Protein AF-A0A7S4QPW2-F1 (afdb_monomer_lite)

pLDDT: mean 80.2, std 18.59, range [30.5, 97.25]

Organism: NCBI:txid49249

Structure (mmCIF, N/CA/C/O backbone):
data_AF-A0A7S4QPW2-F1
#
_entry.id   AF-A0A7S4QPW2-F1
#
loop_
_atom_site.group_PDB
_atom_site.id
_atom_site.type_symbol
_atom_site.label_atom_id
_atom_site.label_alt_id
_atom_site.label_comp_id
_atom_site.label_asym_id
_atom_site.label_entity_id
_atom_site.label_seq_id
_atom_site.pdbx_PDB_ins_code
_atom_site.Cartn_x
_atom_site.Cartn_y
_atom_site.Cartn_z
_atom_site.occupancy
_atom_site.B_iso_or_equiv
_atom_site.auth_seq_id
_atom_site.auth_comp_id
_atom_site.auth_asym_id
_atom_site.auth_atom_id
_atom_site.pdbx_PDB_model_num
ATOM 1 N N . MET A 1 1 ? 21.535 3.073 -2.532 1.00 51.56 1 MET A N 1
ATOM 2 C CA . MET A 1 1 ? 20.779 4.281 -2.134 1.00 51.56 1 MET A CA 1
ATOM 3 C C . MET A 1 1 ? 20.444 4.142 -0.666 1.00 51.56 1 MET A C 1
ATOM 5 O O . MET A 1 1 ? 20.026 3.061 -0.288 1.00 51.56 1 MET A O 1
ATOM 9 N N . ALA A 1 2 ? 20.713 5.148 0.160 1.00 58.81 2 ALA A N 1
ATOM 10 C CA . ALA A 1 2 ? 20.587 4.992 1.604 1.00 58.81 2 ALA A CA 1
ATOM 11 C C . ALA A 1 2 ? 19.131 5.197 2.065 1.00 58.81 2 ALA A C 1
ATOM 13 O O . ALA A 1 2 ? 18.488 6.169 1.664 1.00 58.81 2 ALA A O 1
ATOM 14 N N . ASP A 1 3 ? 18.636 4.300 2.921 1.00 65.25 3 ASP A N 1
ATOM 15 C CA . ASP A 1 3 ? 17.252 4.240 3.432 1.00 65.25 3 ASP A CA 1
ATOM 16 C C . ASP A 1 3 ? 16.745 5.556 4.061 1.00 65.25 3 ASP A C 1
ATOM 18 O O . ASP A 1 3 ? 15.537 5.810 4.135 1.00 65.25 3 ASP A O 1
ATOM 22 N N . TRP A 1 4 ? 17.660 6.445 4.461 1.00 74.19 4 TRP A N 1
ATOM 23 C CA . TRP A 1 4 ? 17.329 7.770 4.986 1.00 74.19 4 TRP A CA 1
ATOM 24 C C . TRP A 1 4 ? 16.643 8.680 3.955 1.00 74.19 4 TRP A C 1
ATOM 26 O O . TRP A 1 4 ? 15.829 9.516 4.347 1.00 74.19 4 TRP A O 1
ATOM 36 N N . VAL A 1 5 ? 16.921 8.517 2.653 1.00 81.88 5 VAL A N 1
ATOM 37 C CA . VAL A 1 5 ? 16.318 9.346 1.591 1.00 81.88 5 VAL A CA 1
ATOM 38 C C . VAL A 1 5 ? 14.812 9.103 1.517 1.00 81.88 5 VAL A C 1
ATOM 40 O O . VAL A 1 5 ? 14.032 10.054 1.528 1.00 81.88 5 VAL A O 1
ATOM 43 N N . PHE A 1 6 ? 14.397 7.833 1.512 1.00 84.81 6 PHE A N 1
ATOM 44 C CA . PHE A 1 6 ? 12.982 7.457 1.484 1.00 84.81 6 PHE A CA 1
ATOM 45 C C . PHE A 1 6 ? 12.289 7.733 2.815 1.00 84.81 6 PHE A C 1
ATOM 47 O O . PHE A 1 6 ? 11.160 8.208 2.825 1.00 84.81 6 PHE A O 1
ATOM 54 N N . THR A 1 7 ? 12.990 7.541 3.936 1.00 85.81 7 THR A N 1
ATOM 55 C CA . THR A 1 7 ? 12.471 7.923 5.258 1.00 85.81 7 THR A CA 1
ATOM 56 C C . THR A 1 7 ? 12.125 9.411 5.310 1.00 85.81 7 THR A C 1
ATOM 58 O O . THR A 1 7 ? 11.053 9.774 5.789 1.00 85.81 7 THR A O 1
ATOM 61 N N . LYS A 1 8 ? 13.015 10.276 4.808 1.00 88.31 8 LYS A N 1
ATOM 62 C CA . LYS A 1 8 ? 12.771 11.719 4.753 1.00 88.31 8 LYS A CA 1
ATOM 63 C C . LYS A 1 8 ? 11.605 12.045 3.822 1.00 88.31 8 LYS A C 1
ATOM 65 O O . LYS A 1 8 ? 10.687 12.732 4.244 1.00 88.31 8 LYS A O 1
ATOM 70 N N . LEU A 1 9 ? 11.608 11.484 2.610 1.00 89.31 9 LEU A N 1
ATOM 71 C CA . LEU A 1 9 ? 10.522 11.660 1.646 1.00 89.31 9 LEU A CA 1
ATOM 72 C C . LEU A 1 9 ? 9.154 11.312 2.250 1.00 89.31 9 LEU A C 1
ATOM 74 O O . LEU A 1 9 ? 8.214 12.082 2.108 1.00 89.31 9 LEU A O 1
ATOM 78 N N . TYR A 1 10 ? 9.042 10.177 2.941 1.00 91.50 10 TYR A N 1
ATOM 79 C CA . TYR A 1 10 ? 7.787 9.748 3.559 1.00 91.50 10 TYR A CA 1
ATOM 80 C C . TYR A 1 10 ? 7.353 10.664 4.694 1.00 91.50 10 TYR A C 1
ATOM 82 O O . TYR A 1 10 ? 6.176 10.988 4.784 1.00 91.50 10 TYR A O 1
ATOM 90 N N . LYS A 1 11 ? 8.286 11.125 5.531 1.00 91.62 11 LYS A N 1
ATOM 91 C CA . LYS A 1 11 ? 7.966 12.104 6.577 1.00 91.62 11 LYS A CA 1
ATOM 92 C C . LYS A 1 11 ? 7.473 13.424 5.995 1.00 91.62 11 LYS A C 1
ATOM 94 O O . LYS A 1 11 ? 6.525 13.973 6.535 1.00 91.62 11 LYS A O 1
ATOM 99 N N . ASP A 1 12 ? 8.077 13.894 4.905 1.00 90.44 12 ASP A N 1
ATOM 100 C CA . ASP A 1 12 ? 7.648 15.120 4.228 1.00 90.44 12 ASP A CA 1
ATOM 101 C C . ASP A 1 12 ? 6.218 14.954 3.670 1.00 90.44 12 ASP A C 1
ATOM 103 O O . ASP A 1 12 ? 5.360 15.792 3.923 1.00 90.44 12 ASP A O 1
ATOM 107 N N . VAL A 1 13 ? 5.931 13.827 3.003 1.00 90.06 13 VAL A N 1
ATOM 108 C CA . VAL A 1 13 ? 4.596 13.512 2.449 1.00 90.06 13 VAL A CA 1
ATOM 109 C C . VAL A 1 13 ? 3.533 13.371 3.546 1.00 90.06 13 VAL A C 1
ATOM 111 O O . VAL A 1 13 ? 2.430 13.894 3.421 1.00 90.06 13 VAL A O 1
ATOM 114 N N . PHE A 1 14 ? 3.838 12.660 4.633 1.00 92.06 14 PHE A N 1
ATOM 115 C CA . PHE A 1 14 ? 2.866 12.408 5.701 1.00 92.06 14 PHE A CA 1
ATOM 116 C C . PHE A 1 14 ? 2.703 13.582 6.670 1.00 92.06 14 PHE A C 1
ATOM 118 O O . PHE A 1 14 ? 1.716 13.617 7.395 1.00 92.06 14 PHE A O 1
ATOM 125 N N . ALA A 1 15 ? 3.625 14.546 6.683 1.00 89.12 15 ALA A N 1
ATOM 126 C CA . ALA A 1 15 ? 3.450 15.786 7.432 1.00 89.12 15 ALA A CA 1
ATOM 127 C C . ALA A 1 15 ? 2.471 16.748 6.746 1.00 89.12 15 ALA A C 1
ATOM 129 O O . ALA A 1 15 ? 1.767 17.478 7.439 1.00 89.12 15 ALA A O 1
ATOM 130 N N . ASP A 1 16 ? 2.433 16.747 5.411 1.00 85.62 16 ASP A N 1
ATOM 131 C CA . ASP A 1 16 ? 1.527 17.594 4.632 1.00 85.62 16 ASP A CA 1
ATOM 132 C C . ASP A 1 16 ? 0.078 17.080 4.702 1.00 85.62 16 ASP A C 1
ATOM 134 O O . ASP A 1 16 ? -0.865 17.854 4.856 1.00 85.62 16 ASP A O 1
ATOM 138 N N . LEU A 1 17 ? -0.111 15.751 4.653 1.00 81.00 17 LEU A N 1
ATOM 139 C CA . LEU A 1 17 ? -1.416 15.056 4.635 1.00 81.00 17 LEU A CA 1
ATOM 140 C C . LEU A 1 17 ? -2.336 15.433 3.463 1.00 81.00 17 LEU A C 1
ATOM 142 O O . LEU A 1 17 ? -3.372 14.794 3.256 1.00 81.00 17 LEU A O 1
ATOM 146 N N . THR A 1 18 ? -1.955 16.416 2.658 1.00 79.25 18 THR A N 1
ATOM 147 C CA . THR A 1 18 ? -2.527 16.660 1.348 1.00 79.25 18 THR A CA 1
ATOM 148 C C . THR A 1 18 ? -1.685 15.891 0.333 1.00 79.25 18 THR A C 1
ATOM 150 O O . THR A 1 18 ? -0.463 15.948 0.350 1.00 79.25 18 THR A O 1
ATOM 153 N N . VAL A 1 19 ? -2.332 15.005 -0.430 1.00 81.94 19 VAL A N 1
ATOM 154 C CA . VAL A 1 19 ? -1.712 14.379 -1.602 1.00 81.94 19 VAL A CA 1
ATOM 155 C C . VAL A 1 19 ? -2.676 14.545 -2.755 1.00 81.94 19 VAL A C 1
ATOM 157 O O . VAL A 1 19 ? -3.634 13.778 -2.906 1.00 81.94 19 VAL A O 1
ATOM 160 N N . ASP A 1 20 ? -2.450 15.590 -3.537 1.00 84.88 20 ASP A N 1
ATOM 161 C CA . ASP A 1 20 ? -3.204 15.858 -4.751 1.00 84.88 20 ASP A CA 1
ATOM 162 C C . ASP A 1 20 ? -2.607 15.136 -5.980 1.00 84.88 20 ASP A C 1
ATOM 164 O O . ASP A 1 20 ? -1.654 14.354 -5.902 1.00 84.88 20 ASP A O 1
ATOM 168 N N . ALA A 1 21 ? -3.202 15.353 -7.157 1.00 81.62 21 ALA A N 1
ATOM 169 C CA . ALA A 1 21 ? -2.728 14.731 -8.394 1.00 81.62 21 ALA A CA 1
ATOM 170 C C . ALA A 1 21 ? -1.329 15.220 -8.825 1.00 81.62 21 ALA A C 1
ATOM 172 O O . ALA A 1 21 ? -0.602 14.483 -9.499 1.00 81.62 21 ALA A O 1
ATOM 173 N N . THR A 1 22 ? -0.960 16.448 -8.459 1.00 86.12 22 THR A N 1
ATOM 174 C CA . THR A 1 22 ? 0.353 17.040 -8.730 1.00 86.12 22 THR A CA 1
ATOM 175 C C . THR A 1 22 ? 1.402 16.369 -7.855 1.00 86.12 22 THR A C 1
ATOM 177 O O . THR A 1 22 ? 2.385 15.846 -8.375 1.00 86.12 22 THR A O 1
ATOM 180 N N . GLU A 1 23 ? 1.150 16.272 -6.554 1.00 85.50 23 GLU A N 1
ATOM 181 C CA . GLU A 1 23 ? 2.054 15.642 -5.590 1.00 85.50 23 GLU A CA 1
ATOM 182 C C . GLU A 1 23 ? 2.211 14.146 -5.849 1.00 85.50 23 GLU A C 1
ATOM 184 O O . GLU A 1 23 ? 3.319 13.614 -5.791 1.00 85.50 23 GLU A O 1
ATOM 189 N N . ALA A 1 24 ? 1.131 13.459 -6.233 1.00 86.25 24 ALA A N 1
ATOM 190 C CA . ALA A 1 24 ? 1.201 12.060 -6.647 1.00 86.25 24 ALA A CA 1
ATOM 191 C C . ALA A 1 24 ? 2.118 11.866 -7.869 1.00 86.25 24 ALA A C 1
ATOM 193 O O . ALA A 1 24 ? 2.850 10.873 -7.958 1.00 86.25 24 ALA A O 1
ATOM 194 N N . LYS A 1 25 ? 2.109 12.818 -8.812 1.00 87.88 25 LYS A N 1
ATOM 195 C CA . LYS A 1 25 ? 3.021 12.806 -9.959 1.00 87.88 25 LYS A CA 1
ATOM 196 C C . LYS A 1 25 ? 4.459 13.084 -9.525 1.00 87.88 25 LYS A C 1
ATOM 198 O O . LYS A 1 25 ? 5.348 12.334 -9.913 1.00 87.88 25 LYS A O 1
ATOM 203 N N . GLU A 1 26 ? 4.686 14.098 -8.696 1.00 89.19 26 GLU A N 1
ATOM 204 C CA . GLU A 1 26 ? 6.021 14.413 -8.177 1.00 89.19 26 GLU A CA 1
ATOM 205 C C . GLU A 1 26 ? 6.623 13.249 -7.386 1.00 89.19 26 GLU A C 1
ATOM 207 O O . GLU A 1 26 ? 7.813 12.958 -7.501 1.00 89.19 26 GLU A O 1
ATOM 212 N N . LEU A 1 27 ? 5.804 12.548 -6.604 1.00 89.81 27 LEU A N 1
ATOM 213 C CA . LEU A 1 27 ? 6.208 11.362 -5.864 1.00 89.81 27 LEU A CA 1
ATOM 214 C C . LEU A 1 27 ? 6.664 10.244 -6.806 1.00 89.81 27 LEU A C 1
ATOM 216 O O . LEU A 1 27 ? 7.719 9.646 -6.593 1.00 89.81 27 LEU A O 1
ATOM 220 N N . HIS A 1 28 ? 5.909 9.996 -7.877 1.00 89.56 28 HIS A N 1
ATOM 221 C CA . HIS A 1 28 ? 6.307 9.050 -8.916 1.00 89.56 28 HIS A CA 1
ATOM 222 C C . HIS A 1 28 ? 7.611 9.464 -9.608 1.00 89.56 28 HIS A C 1
ATOM 224 O O . HIS A 1 28 ? 8.497 8.625 -9.767 1.00 89.56 28 HIS A O 1
ATOM 230 N N . ASP A 1 29 ? 7.768 10.744 -9.952 1.00 89.94 29 ASP A N 1
ATOM 231 C CA . ASP A 1 29 ? 8.984 11.268 -10.581 1.00 89.94 29 ASP A CA 1
ATOM 232 C C . ASP A 1 29 ? 10.202 11.116 -9.647 1.00 89.94 29 ASP A C 1
ATOM 234 O O . ASP A 1 29 ? 11.280 10.708 -10.088 1.00 89.94 29 ASP A O 1
ATOM 238 N N . LYS A 1 30 ? 10.027 11.345 -8.336 1.00 90.81 30 LYS A N 1
ATOM 239 C CA . LYS A 1 30 ? 11.058 11.100 -7.313 1.00 90.81 30 LYS A CA 1
ATOM 240 C C . LYS A 1 30 ? 11.456 9.626 -7.247 1.00 90.81 30 LYS A C 1
ATOM 242 O O . LYS A 1 30 ? 12.648 9.333 -7.180 1.00 90.81 30 LYS A O 1
ATOM 247 N N . PHE A 1 31 ? 10.502 8.695 -7.300 1.00 89.88 31 PHE A N 1
ATOM 248 C CA . PHE A 1 31 ? 10.808 7.261 -7.338 1.00 89.88 31 PHE A CA 1
ATOM 249 C C . PHE A 1 31 ? 11.481 6.832 -8.646 1.00 89.88 31 PHE A C 1
ATOM 251 O O . PHE A 1 31 ? 12.445 6.070 -8.613 1.00 89.88 31 PHE A O 1
ATOM 258 N N . GLU A 1 32 ? 11.040 7.340 -9.795 1.00 88.38 32 GLU A N 1
ATOM 259 C CA . GLU A 1 32 ? 11.678 7.080 -11.093 1.00 88.38 32 GLU A CA 1
ATOM 260 C C . GLU A 1 32 ? 13.122 7.593 -11.152 1.00 88.38 32 GLU A C 1
ATOM 262 O O . GLU A 1 32 ? 14.000 6.915 -11.702 1.00 88.38 32 GLU A O 1
ATOM 267 N N . ALA A 1 33 ? 13.376 8.769 -10.570 1.00 86.75 33 ALA A N 1
ATOM 268 C CA . ALA A 1 33 ? 14.711 9.344 -10.434 1.00 86.75 33 ALA A CA 1
ATOM 269 C C . ALA A 1 33 ? 15.572 8.548 -9.445 1.00 86.75 33 ALA A C 1
ATOM 271 O O . ALA A 1 33 ? 16.750 8.303 -9.704 1.00 86.75 33 ALA A O 1
ATOM 272 N N . ALA A 1 34 ? 14.975 8.103 -8.337 1.00 85.00 34 ALA A N 1
ATOM 273 C CA . ALA A 1 34 ? 15.642 7.257 -7.362 1.00 85.00 34 ALA A CA 1
ATOM 274 C C . ALA A 1 34 ? 15.990 5.866 -7.927 1.00 85.00 34 ALA A C 1
ATOM 276 O O . ALA A 1 34 ? 16.944 5.237 -7.477 1.00 85.00 34 ALA A O 1
ATOM 277 N N . ASN A 1 35 ? 15.242 5.395 -8.930 1.00 83.56 35 ASN A N 1
ATOM 278 C CA . ASN A 1 35 ? 15.451 4.110 -9.592 1.00 83.56 35 ASN A CA 1
ATOM 279 C C . ASN A 1 35 ? 15.643 2.948 -8.589 1.00 83.56 35 ASN A C 1
ATOM 281 O O . ASN A 1 35 ? 16.653 2.242 -8.675 1.00 83.56 35 ASN A O 1
ATOM 285 N N . PRO A 1 36 ? 14.742 2.763 -7.598 1.00 83.12 36 PRO A N 1
ATOM 286 C CA . PRO A 1 36 ? 14.901 1.695 -6.626 1.00 83.12 36 PRO A CA 1
ATOM 287 C C . PRO A 1 36 ? 14.796 0.334 -7.330 1.00 83.12 36 PRO A C 1
ATOM 289 O O . PRO A 1 36 ? 13.939 0.150 -8.205 1.00 83.12 36 PRO A O 1
ATOM 292 N N . PRO A 1 37 ? 15.654 -0.632 -6.972 1.00 81.12 37 PRO A N 1
ATOM 293 C CA . PRO A 1 37 ? 15.583 -1.953 -7.564 1.00 81.12 37 PRO A CA 1
ATOM 294 C C . PRO A 1 37 ? 14.313 -2.680 -7.070 1.00 81.12 37 PRO A C 1
ATOM 296 O O . PRO A 1 37 ? 13.858 -2.435 -5.947 1.00 81.12 37 PRO A O 1
ATOM 299 N N . PRO A 1 38 ? 13.687 -3.547 -7.890 1.00 78.62 38 PRO A N 1
ATOM 300 C CA . PRO A 1 38 ? 12.397 -4.147 -7.544 1.00 78.62 38 PRO A CA 1
ATOM 301 C C . PRO A 1 38 ? 12.391 -5.010 -6.274 1.00 78.62 38 PRO A C 1
ATOM 303 O O . PRO A 1 38 ? 11.360 -5.136 -5.624 1.00 78.62 38 PRO A O 1
ATOM 306 N N . ASP A 1 39 ? 13.525 -5.589 -5.887 1.00 77.44 39 ASP A N 1
ATOM 307 C CA . ASP A 1 39 ? 13.686 -6.352 -4.642 1.00 77.44 39 ASP A CA 1
ATOM 308 C C . ASP A 1 39 ? 13.503 -5.485 -3.382 1.00 77.44 39 AS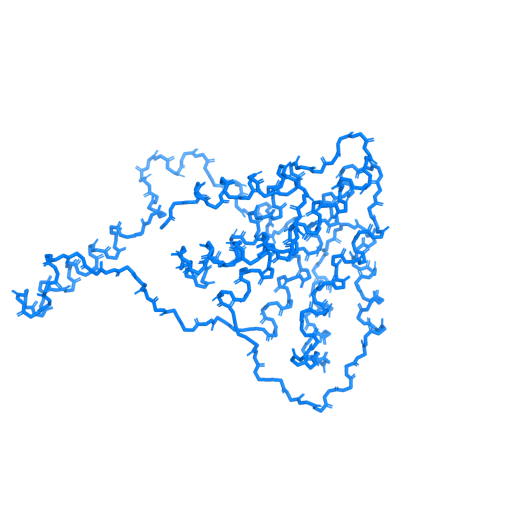P A C 1
ATOM 310 O O . ASP A 1 39 ? 13.100 -5.989 -2.334 1.00 77.44 39 ASP A O 1
ATOM 314 N N . LYS A 1 40 ? 13.711 -4.166 -3.483 1.00 79.75 40 LYS A N 1
ATOM 315 C CA . LYS A 1 40 ? 13.490 -3.213 -2.384 1.00 79.75 40 LYS A CA 1
ATOM 316 C C . LYS A 1 40 ? 12.034 -2.782 -2.225 1.00 79.75 40 LYS A C 1
ATOM 318 O O . LYS A 1 40 ? 11.710 -2.130 -1.231 1.00 79.75 40 LYS A O 1
ATOM 323 N N . LEU A 1 41 ? 11.138 -3.153 -3.139 1.00 82.94 41 LEU A N 1
ATOM 324 C CA . LEU A 1 41 ? 9.738 -2.720 -3.106 1.00 82.94 41 LEU A CA 1
ATOM 325 C C . LEU A 1 41 ? 9.029 -3.060 -1.803 1.00 82.94 41 LEU A C 1
ATOM 327 O O . LEU A 1 41 ? 8.413 -2.188 -1.196 1.00 82.94 41 LEU A O 1
ATOM 331 N N . VAL A 1 42 ? 9.151 -4.312 -1.358 1.00 83.56 42 VAL A N 1
ATOM 332 C CA . VAL A 1 42 ? 8.493 -4.783 -0.134 1.00 83.56 42 VAL A CA 1
ATOM 333 C C . VAL A 1 42 ? 8.973 -3.972 1.067 1.00 83.56 42 VAL A C 1
ATOM 335 O O . VAL A 1 42 ? 8.154 -3.504 1.852 1.00 83.56 42 VAL A O 1
ATOM 338 N N . SER A 1 43 ? 10.284 -3.726 1.172 1.00 85.19 43 SER A N 1
ATOM 339 C CA . SER A 1 43 ? 10.843 -2.901 2.249 1.00 85.19 43 SER A CA 1
ATOM 340 C C . SER A 1 43 ? 10.413 -1.435 2.166 1.00 85.19 43 SER A C 1
ATOM 342 O O . SER A 1 43 ? 10.075 -0.845 3.189 1.00 85.19 43 SER A O 1
ATOM 344 N N . LEU A 1 44 ? 10.374 -0.846 0.967 1.00 88.56 44 LEU A N 1
ATOM 345 C CA . LEU A 1 44 ? 9.981 0.552 0.770 1.00 88.56 44 LEU A CA 1
ATOM 346 C C . LEU A 1 44 ? 8.497 0.770 1.061 1.00 88.56 44 LEU A C 1
ATOM 348 O O . LEU A 1 44 ? 8.147 1.781 1.671 1.00 88.56 44 LEU A O 1
ATOM 352 N N . ARG A 1 45 ? 7.641 -0.185 0.681 1.00 91.44 45 ARG A N 1
ATOM 353 C CA . ARG A 1 45 ? 6.222 -0.183 1.037 1.00 91.44 45 ARG A CA 1
ATOM 354 C C . ARG A 1 45 ? 6.039 -0.356 2.540 1.00 91.44 45 ARG A C 1
ATOM 356 O O . ARG A 1 45 ? 5.364 0.461 3.155 1.00 91.44 45 ARG A O 1
ATOM 363 N N . ALA A 1 46 ? 6.646 -1.378 3.143 1.00 88.19 46 ALA A N 1
ATOM 364 C CA . ALA A 1 46 ? 6.531 -1.619 4.581 1.00 88.19 46 ALA A CA 1
ATOM 365 C C . ALA A 1 46 ? 6.993 -0.396 5.393 1.00 88.19 46 ALA A C 1
ATOM 367 O O . ALA A 1 46 ? 6.358 -0.021 6.376 1.00 88.19 46 ALA A O 1
ATOM 368 N N . MET A 1 47 ? 8.048 0.285 4.935 1.00 90.31 47 MET A N 1
ATOM 369 C CA . MET A 1 47 ? 8.507 1.545 5.515 1.00 90.31 47 MET A CA 1
ATOM 370 C C . MET A 1 47 ? 7.460 2.661 5.399 1.00 90.31 47 MET A C 1
ATOM 372 O O . MET A 1 47 ? 7.281 3.396 6.366 1.00 90.31 47 MET A O 1
ATOM 376 N N . ALA A 1 48 ? 6.751 2.779 4.272 1.00 92.69 48 ALA A N 1
ATOM 377 C CA . ALA A 1 48 ? 5.677 3.759 4.110 1.00 92.69 48 ALA A CA 1
ATOM 378 C C . ALA A 1 48 ? 4.537 3.528 5.117 1.00 92.69 48 ALA A C 1
ATOM 380 O O . ALA A 1 48 ? 4.125 4.471 5.785 1.00 92.69 48 ALA A O 1
ATOM 381 N N . PHE A 1 49 ? 4.090 2.280 5.307 1.00 93.25 49 PHE A N 1
ATOM 382 C CA . PHE A 1 49 ? 3.084 1.944 6.328 1.00 93.25 49 PHE A CA 1
ATOM 383 C C . PHE A 1 49 ? 3.587 2.203 7.749 1.00 93.25 49 PHE A C 1
ATOM 385 O O . PHE A 1 49 ? 2.874 2.786 8.565 1.00 93.25 49 PHE A O 1
ATOM 392 N N . ARG A 1 50 ? 4.834 1.814 8.044 1.00 93.75 50 ARG A N 1
ATOM 393 C CA . ARG A 1 50 ? 5.456 2.041 9.351 1.00 93.75 50 ARG A CA 1
ATOM 394 C C . ARG A 1 50 ? 5.517 3.529 9.684 1.00 93.75 50 ARG A C 1
ATOM 396 O O . ARG A 1 50 ? 5.061 3.919 10.751 1.00 93.75 50 ARG A O 1
ATOM 403 N N . ILE A 1 51 ? 6.061 4.353 8.788 1.00 93.19 51 ILE A N 1
ATOM 404 C CA . ILE A 1 51 ? 6.158 5.798 9.023 1.00 93.19 51 ILE A CA 1
ATOM 405 C C . ILE A 1 51 ? 4.765 6.415 9.055 1.00 93.19 51 ILE A C 1
ATOM 407 O O . ILE A 1 51 ? 4.487 7.176 9.968 1.00 93.19 51 ILE A O 1
ATOM 411 N N . GLY A 1 52 ? 3.866 6.050 8.138 1.00 93.50 52 GLY A N 1
ATOM 412 C CA . GLY A 1 52 ? 2.493 6.553 8.143 1.00 93.50 52 GLY A CA 1
ATOM 413 C C . GLY A 1 52 ? 1.771 6.292 9.468 1.00 93.50 52 GLY A C 1
ATOM 414 O O . GLY A 1 52 ? 1.080 7.171 9.969 1.00 93.50 52 GLY A O 1
ATOM 415 N N . SER A 1 53 ? 2.019 5.146 10.114 1.00 94.31 53 SER A N 1
ATOM 416 C CA . SER A 1 53 ? 1.452 4.845 11.437 1.00 94.31 53 SER A CA 1
ATOM 417 C C . SER A 1 53 ? 1.884 5.819 12.549 1.00 94.31 53 SER A C 1
ATOM 419 O O . SER A 1 53 ? 1.153 6.012 13.523 1.00 94.31 53 SER A O 1
ATOM 421 N N . GLU A 1 54 ? 3.041 6.477 12.404 1.00 94.56 54 GLU A N 1
ATOM 422 C CA . GLU A 1 54 ? 3.506 7.517 13.332 1.00 94.56 54 GLU A CA 1
ATOM 423 C C . GLU A 1 54 ? 2.604 8.763 13.266 1.00 94.56 54 GLU A C 1
ATOM 425 O O . GLU A 1 54 ? 2.365 9.387 14.300 1.00 94.56 54 GLU A O 1
ATOM 430 N N . PHE A 1 55 ? 2.057 9.064 12.081 1.00 94.94 55 PHE A N 1
ATOM 431 C CA . PHE A 1 55 ? 1.213 10.230 11.785 1.00 94.94 55 PHE A CA 1
ATOM 432 C C . PHE A 1 55 ? -0.279 10.003 12.048 1.00 94.94 55 PHE A C 1
ATOM 434 O O . PHE A 1 55 ? -1.058 10.945 11.921 1.00 94.94 55 PHE A O 1
ATOM 441 N N . LEU A 1 56 ? -0.681 8.792 12.448 1.00 93.69 56 LEU A N 1
ATOM 442 C CA . LEU A 1 56 ? -2.035 8.570 12.949 1.00 93.69 56 LEU A CA 1
ATOM 443 C C . LEU A 1 56 ? -2.290 9.448 14.179 1.00 93.69 56 LEU A C 1
ATOM 445 O O . LEU A 1 56 ? -1.445 9.537 15.086 1.00 93.69 56 LEU A O 1
ATOM 449 N N . SER A 1 57 ? -3.468 10.056 14.201 1.00 93.00 57 SER A N 1
ATOM 450 C CA . SER A 1 57 ? -3.969 10.922 15.253 1.00 93.00 57 SER A CA 1
ATOM 451 C C . SER A 1 57 ? -3.878 10.245 16.622 1.00 93.00 57 SER A C 1
ATOM 453 O O . SER A 1 57 ? -4.136 9.055 16.797 1.00 93.00 57 SER A O 1
ATOM 455 N N . THR A 1 58 ? -3.477 11.026 17.623 1.00 89.19 58 THR A N 1
ATOM 456 C CA . THR A 1 58 ? -3.500 10.615 19.034 1.00 89.19 58 THR A CA 1
ATOM 457 C C . THR A 1 58 ? -4.766 11.073 19.756 1.00 89.19 58 THR A C 1
ATOM 459 O O . THR A 1 58 ? -5.013 10.642 20.875 1.00 89.19 58 THR A O 1
ATOM 462 N N . ASP A 1 59 ? -5.529 11.976 19.140 1.00 87.75 59 ASP A N 1
ATOM 463 C CA . ASP A 1 59 ? -6.761 12.583 19.646 1.00 87.75 59 ASP A CA 1
ATOM 464 C C . ASP A 1 59 ? -8.036 11.990 19.016 1.00 87.75 59 ASP A C 1
ATOM 466 O O . ASP A 1 59 ? -9.127 12.491 19.266 1.00 87.75 59 ASP A O 1
ATOM 470 N N . GLY A 1 60 ? -7.908 10.924 18.217 1.00 85.06 60 GLY A N 1
ATOM 471 C CA . GLY A 1 60 ? -9.031 10.238 17.571 1.00 85.06 60 GLY A CA 1
ATOM 472 C C . GLY A 1 60 ? -9.601 10.964 16.346 1.00 85.06 60 GLY A C 1
ATOM 473 O O . GLY A 1 60 ? -10.717 10.682 15.915 1.00 85.06 60 GLY A O 1
ATOM 474 N N . ASN A 1 61 ? -8.859 11.907 15.763 1.00 91.81 61 ASN A N 1
ATOM 475 C CA . ASN A 1 61 ? -9.265 12.632 14.567 1.00 91.81 61 ASN A CA 1
ATOM 476 C C . ASN A 1 61 ? -9.248 11.719 13.329 1.00 91.81 61 ASN A C 1
ATOM 478 O O . ASN A 1 61 ? -8.226 11.543 12.660 1.00 91.81 61 ASN A O 1
ATOM 482 N N . LYS A 1 62 ? -10.427 11.189 12.996 1.00 91.19 62 LYS A N 1
ATOM 483 C CA . LYS A 1 62 ? -10.631 10.304 11.845 1.00 91.19 62 LYS A CA 1
ATOM 484 C C . LYS A 1 62 ? -10.241 10.944 10.510 1.00 91.19 62 LYS A C 1
ATOM 486 O O . LYS A 1 62 ? -9.731 10.236 9.648 1.00 91.19 62 LYS A O 1
ATOM 491 N N . ASP A 1 63 ? -10.436 12.248 10.318 1.00 92.75 63 ASP A N 1
ATOM 492 C CA . ASP A 1 63 ? -10.098 12.906 9.047 1.00 92.75 63 ASP A CA 1
ATOM 493 C C . ASP A 1 63 ? -8.585 12.905 8.796 1.00 92.75 63 ASP A C 1
ATOM 495 O O . ASP A 1 63 ? -8.143 12.658 7.670 1.00 92.75 63 ASP A O 1
ATOM 499 N N . THR A 1 64 ? -7.793 13.097 9.855 1.00 93.38 64 THR A N 1
ATOM 500 C CA . THR A 1 64 ? -6.331 12.958 9.817 1.00 93.38 64 THR A CA 1
ATOM 501 C C . THR A 1 64 ? -5.932 11.540 9.413 1.00 93.38 64 THR A C 1
ATOM 503 O O . THR A 1 64 ? -5.132 11.359 8.497 1.00 93.38 64 THR A O 1
ATOM 506 N N . ASP A 1 65 ? -6.532 10.521 10.024 1.00 94.62 65 ASP A N 1
ATOM 507 C CA . ASP A 1 65 ? -6.189 9.119 9.753 1.00 94.62 65 ASP A CA 1
ATOM 508 C C . ASP A 1 65 ? -6.594 8.680 8.338 1.00 94.62 65 ASP A C 1
ATOM 510 O O . ASP A 1 65 ? -5.863 7.955 7.655 1.00 94.62 65 ASP A O 1
ATOM 514 N N . VAL A 1 66 ? -7.727 9.186 7.844 1.00 94.75 66 VAL A N 1
ATOM 515 C CA . VAL A 1 66 ? -8.143 9.023 6.446 1.00 94.75 66 VAL A CA 1
ATOM 516 C C . VAL A 1 66 ? -7.136 9.692 5.504 1.00 94.75 66 VAL A C 1
ATOM 518 O O . VAL A 1 66 ? -6.801 9.121 4.462 1.00 94.75 66 VAL A O 1
ATOM 521 N N . ALA A 1 67 ? -6.633 10.881 5.843 1.00 94.12 67 ALA A N 1
ATOM 522 C CA . ALA A 1 67 ? -5.623 11.574 5.048 1.00 94.12 67 ALA A CA 1
ATOM 523 C C . ALA A 1 67 ? -4.293 10.799 5.007 1.00 94.12 67 ALA A C 1
ATOM 525 O O . ALA A 1 67 ? -3.722 10.622 3.927 1.00 94.12 67 ALA A O 1
ATOM 526 N N . VAL A 1 68 ? -3.865 10.220 6.135 1.00 95.06 68 VAL A N 1
ATOM 527 C CA . VAL A 1 68 ? -2.704 9.314 6.203 1.00 95.06 68 VAL A CA 1
ATOM 528 C C . VAL A 1 68 ? -2.892 8.112 5.272 1.00 95.06 68 VAL A C 1
ATOM 530 O O . VAL A 1 68 ? -2.011 7.818 4.462 1.00 95.06 68 VAL A O 1
ATOM 533 N N . LEU A 1 69 ? -4.049 7.437 5.314 1.00 94.88 69 LEU A N 1
ATOM 534 C CA . LEU A 1 69 ? -4.346 6.310 4.418 1.00 94.88 69 LEU A CA 1
ATOM 535 C C . LEU A 1 69 ? -4.274 6.702 2.937 1.00 94.88 69 LEU A C 1
ATOM 537 O O . LEU A 1 69 ? -3.725 5.953 2.123 1.00 94.88 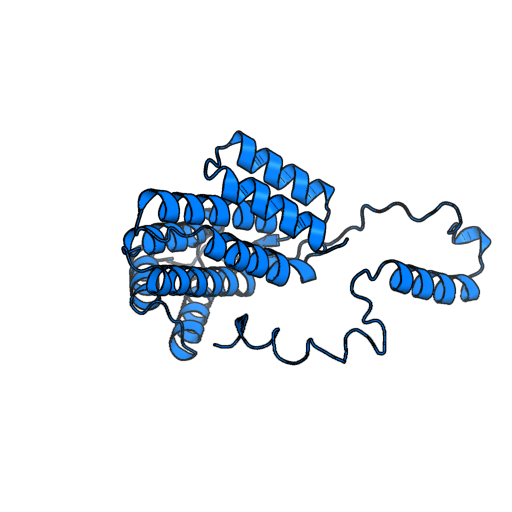69 LEU A O 1
ATOM 541 N N . ARG A 1 70 ? -4.808 7.875 2.575 1.00 93.56 70 ARG A N 1
ATOM 542 C CA . ARG A 1 70 ? -4.740 8.399 1.201 1.00 93.56 70 ARG A CA 1
ATOM 543 C C . ARG A 1 70 ? -3.296 8.636 0.769 1.00 93.56 70 ARG A C 1
ATOM 545 O O . ARG A 1 70 ? -2.920 8.212 -0.325 1.00 93.56 70 ARG A O 1
ATOM 552 N N . ALA A 1 71 ? -2.488 9.243 1.634 1.00 94.44 71 ALA A N 1
ATOM 553 C CA . ALA A 1 71 ? -1.080 9.491 1.362 1.00 94.44 71 ALA A CA 1
ATOM 554 C C . ALA A 1 71 ? -0.292 8.181 1.189 1.00 94.44 71 ALA A C 1
ATOM 556 O O . ALA A 1 71 ? 0.477 8.041 0.236 1.00 94.44 71 ALA A O 1
ATOM 557 N N . ILE A 1 72 ? -0.533 7.175 2.041 1.00 95.50 72 ILE A N 1
ATOM 558 C CA . ILE A 1 72 ? 0.083 5.847 1.895 1.00 95.50 72 ILE A CA 1
ATOM 559 C C . ILE A 1 72 ? -0.328 5.212 0.563 1.00 95.50 72 ILE A C 1
ATOM 561 O O . ILE A 1 72 ? 0.536 4.724 -0.163 1.00 95.50 72 ILE A O 1
ATOM 565 N N . ASN A 1 73 ? -1.611 5.249 0.191 1.00 95.06 73 ASN A N 1
ATOM 566 C CA . ASN A 1 73 ? -2.065 4.698 -1.089 1.00 95.06 73 ASN A CA 1
ATOM 567 C C . ASN A 1 73 ? -1.367 5.368 -2.287 1.00 95.06 73 ASN A C 1
ATOM 569 O O . ASN A 1 73 ? -0.997 4.683 -3.241 1.00 95.06 73 ASN A O 1
ATOM 573 N N . ALA A 1 74 ? -1.134 6.683 -2.233 1.00 93.50 74 ALA A N 1
ATOM 574 C CA . ALA A 1 74 ? -0.385 7.395 -3.266 1.00 93.50 74 ALA A CA 1
ATOM 575 C C . ALA A 1 74 ? 1.082 6.934 -3.347 1.00 93.50 74 ALA A C 1
ATOM 577 O O . ALA A 1 74 ? 1.582 6.681 -4.446 1.00 93.50 74 ALA A O 1
ATOM 578 N N . VAL A 1 75 ? 1.750 6.737 -2.202 1.00 93.75 75 VAL A N 1
ATOM 579 C CA . VAL A 1 75 ? 3.109 6.166 -2.135 1.00 93.75 75 VAL A CA 1
ATOM 580 C C . VAL A 1 75 ? 3.153 4.763 -2.732 1.00 93.75 75 VAL A C 1
ATOM 582 O O . VAL A 1 75 ? 4.002 4.484 -3.580 1.00 93.75 75 VAL A O 1
ATOM 585 N N . VAL A 1 76 ? 2.223 3.889 -2.340 1.00 93.81 76 VAL A N 1
ATOM 586 C CA . VAL A 1 76 ? 2.132 2.522 -2.873 1.00 93.81 76 VAL A CA 1
ATOM 587 C C . VAL A 1 76 ? 1.907 2.545 -4.379 1.00 93.81 76 VAL A C 1
ATOM 589 O O . VAL A 1 76 ? 2.592 1.841 -5.117 1.00 93.81 76 VAL A O 1
ATOM 592 N N . HIS A 1 77 ? 0.995 3.393 -4.854 1.00 92.56 77 HIS A N 1
ATOM 593 C CA . HIS A 1 77 ? 0.730 3.521 -6.278 1.00 92.56 77 HIS A CA 1
ATOM 594 C C . HIS A 1 77 ? 1.970 3.977 -7.060 1.00 92.56 77 HIS A C 1
ATOM 596 O O . HIS A 1 77 ? 2.260 3.430 -8.125 1.00 92.56 77 HIS A O 1
ATOM 602 N N . ALA A 1 78 ? 2.719 4.947 -6.531 1.00 92.44 78 ALA A N 1
ATOM 603 C CA . ALA A 1 78 ? 3.947 5.425 -7.150 1.00 92.44 78 ALA A CA 1
ATOM 604 C C . ALA A 1 78 ? 5.022 4.324 -7.212 1.00 92.44 78 ALA A C 1
ATOM 606 O O . ALA A 1 78 ? 5.598 4.106 -8.278 1.00 92.44 78 ALA A O 1
ATOM 607 N N . LEU A 1 79 ? 5.228 3.583 -6.115 1.00 91.31 79 LEU A N 1
ATOM 608 C CA . LEU A 1 79 ? 6.154 2.445 -6.040 1.00 91.31 79 LEU A CA 1
ATOM 609 C C . LEU A 1 79 ? 5.813 1.348 -7.053 1.00 91.31 79 LEU A C 1
ATOM 611 O O . LEU A 1 79 ? 6.672 0.916 -7.823 1.00 91.31 79 LEU A O 1
ATOM 615 N N . GLU A 1 80 ? 4.555 0.912 -7.084 1.00 90.25 80 GLU A N 1
ATOM 616 C CA . GLU A 1 80 ? 4.095 -0.088 -8.045 1.00 90.25 80 GLU A CA 1
ATOM 617 C C . GLU A 1 80 ? 4.303 0.383 -9.482 1.00 90.25 80 GLU A C 1
ATOM 619 O O . GLU A 1 80 ? 4.841 -0.354 -10.310 1.00 90.25 80 GLU A O 1
ATOM 624 N N . LYS A 1 81 ? 3.905 1.625 -9.788 1.00 89.88 81 LYS A N 1
ATOM 625 C CA . LYS A 1 81 ? 4.036 2.182 -11.132 1.00 89.88 81 LYS A CA 1
ATOM 626 C C . LYS A 1 81 ? 5.494 2.267 -11.556 1.00 89.88 81 LYS A C 1
ATOM 628 O O . LYS A 1 81 ? 5.766 2.075 -12.738 1.00 89.88 81 LYS A O 1
ATOM 633 N N . THR A 1 82 ? 6.421 2.526 -10.639 1.00 88.69 82 THR A N 1
ATOM 634 C CA . THR A 1 82 ? 7.857 2.584 -10.933 1.00 88.69 82 THR A CA 1
ATOM 635 C C . THR A 1 82 ? 8.449 1.189 -11.112 1.00 88.69 82 THR A C 1
ATOM 637 O O . THR A 1 82 ? 9.143 0.962 -12.100 1.00 88.69 82 THR A O 1
ATOM 640 N N . CYS A 1 83 ? 8.124 0.219 -10.254 1.00 86.69 83 CYS A N 1
ATOM 641 C CA . CYS A 1 83 ? 8.908 -1.017 -10.152 1.00 86.69 83 CYS A CA 1
ATOM 642 C C . CYS A 1 83 ? 8.180 -2.310 -10.561 1.00 86.69 83 CYS A C 1
ATOM 644 O O . CYS A 1 83 ? 8.838 -3.345 -10.685 1.00 86.69 83 CYS A O 1
ATOM 646 N N . MET A 1 84 ? 6.865 -2.287 -10.795 1.00 89.75 84 MET A N 1
ATOM 647 C CA . MET A 1 84 ? 6.056 -3.484 -11.067 1.00 89.75 84 MET A CA 1
ATOM 648 C C . MET A 1 84 ? 5.351 -3.425 -12.426 1.00 89.75 84 MET A C 1
ATOM 650 O O . MET A 1 84 ? 5.129 -2.364 -13.011 1.00 89.75 84 MET A O 1
ATOM 654 N N . LEU A 1 85 ? 4.994 -4.601 -12.940 1.00 91.25 85 LEU A N 1
ATOM 655 C CA . LEU A 1 85 ? 4.116 -4.796 -14.092 1.00 91.25 85 LEU A CA 1
ATOM 656 C C . LEU A 1 85 ? 3.033 -5.814 -13.744 1.00 91.25 85 LEU A C 1
ATOM 658 O O . LEU A 1 85 ? 3.331 -6.796 -13.061 1.00 91.25 85 LEU A O 1
ATOM 662 N N . PRO A 1 86 ? 1.810 -5.652 -14.266 1.00 92.00 86 PRO A N 1
ATOM 663 C CA . PRO A 1 86 ? 0.808 -6.704 -14.213 1.00 92.00 86 PRO A CA 1
ATOM 664 C C . PRO A 1 86 ? 1.340 -8.006 -14.824 1.00 92.00 86 PRO A C 1
ATOM 666 O O . PRO A 1 86 ? 2.018 -8.009 -15.861 1.00 92.00 86 PRO A O 1
ATOM 669 N N . LYS A 1 87 ? 1.027 -9.135 -14.190 1.00 90.56 87 LYS A N 1
ATOM 670 C CA . LYS A 1 87 ? 1.153 -10.443 -14.831 1.00 90.56 87 LYS A CA 1
ATOM 671 C C . LYS A 1 87 ? 0.111 -10.555 -15.951 1.00 90.56 87 LYS A C 1
ATOM 673 O O . LYS A 1 87 ? -0.928 -9.902 -15.890 1.00 90.56 87 LYS A O 1
ATOM 678 N N . PRO A 1 88 ? 0.371 -11.364 -16.987 1.00 84.62 88 PRO A N 1
ATOM 679 C CA . PRO A 1 88 ? -0.655 -11.686 -17.968 1.00 84.62 88 PRO A CA 1
ATOM 680 C C . PRO A 1 88 ? -1.779 -12.470 -17.276 1.00 84.62 88 PRO A C 1
ATOM 682 O O . PRO A 1 88 ? -1.562 -13.591 -16.818 1.00 84.62 88 PRO A O 1
ATOM 685 N N . ILE A 1 89 ? -2.960 -11.860 -17.184 1.00 79.56 89 ILE A N 1
ATOM 686 C CA . ILE A 1 89 ? -4.182 -12.462 -16.638 1.00 79.56 89 ILE A CA 1
ATOM 687 C C . ILE A 1 89 ? -5.060 -12.853 -17.830 1.00 79.56 89 ILE A C 1
ATOM 689 O O . ILE A 1 89 ? -5.162 -12.094 -18.793 1.00 79.56 89 ILE A O 1
ATOM 693 N N . LYS A 1 90 ? -5.649 -14.052 -17.802 1.00 69.62 90 LYS A N 1
ATOM 694 C CA . LYS A 1 90 ? -6.642 -14.443 -18.810 1.00 69.62 90 LYS A CA 1
ATOM 695 C C . LYS A 1 90 ? -7.930 -13.676 -18.525 1.00 69.62 90 LYS A C 1
ATOM 697 O O . LYS A 1 90 ? -8.441 -13.774 -17.418 1.00 69.62 90 LYS A O 1
ATOM 702 N N . ASP A 1 91 ? -8.441 -12.961 -19.521 1.00 64.19 91 ASP A N 1
ATOM 703 C CA . ASP A 1 91 ? -9.611 -12.069 -19.411 1.00 64.19 91 ASP A CA 1
ATOM 704 C C . ASP A 1 91 ? -10.953 -12.819 -19.236 1.00 64.19 91 ASP A C 1
ATOM 706 O O . ASP A 1 91 ? -12.023 -12.221 -19.265 1.00 64.19 91 ASP A O 1
ATOM 710 N N . ASP A 1 92 ? -10.902 -14.140 -19.047 1.00 63.22 92 ASP A N 1
ATOM 711 C CA . ASP A 1 92 ? -12.067 -15.021 -18.938 1.00 63.22 92 ASP A CA 1
ATOM 712 C C . ASP A 1 92 ? -12.588 -15.153 -17.490 1.00 63.22 92 ASP A C 1
ATOM 714 O O . ASP A 1 92 ? -13.538 -15.897 -17.238 1.00 63.22 92 ASP A O 1
ATOM 718 N N . SER A 1 93 ? -11.960 -14.493 -16.507 1.00 61.12 93 SER A N 1
ATOM 719 C CA . SER A 1 93 ? -12.378 -14.585 -15.105 1.00 61.12 93 SER A CA 1
ATOM 720 C C . SER A 1 93 ? -13.619 -13.727 -14.838 1.00 61.12 93 SER A C 1
ATOM 722 O O . SER A 1 93 ? -13.614 -12.507 -14.995 1.00 61.12 93 SER A O 1
ATOM 724 N N . ALA A 1 94 ? -14.693 -14.363 -14.356 1.00 77.38 94 ALA A N 1
ATOM 725 C CA . ALA A 1 94 ? -15.848 -13.681 -13.772 1.00 77.38 94 ALA A CA 1
ATOM 726 C C . ALA A 1 94 ? -15.459 -13.079 -12.408 1.00 77.38 94 ALA A C 1
ATOM 728 O O . ALA A 1 94 ? -15.831 -13.590 -11.353 1.00 77.38 94 ALA A O 1
ATOM 729 N N . PHE A 1 95 ? -14.626 -12.038 -12.428 1.00 87.12 95 PHE A N 1
ATOM 730 C CA . PHE A 1 95 ? -14.199 -11.334 -11.228 1.00 87.12 95 PHE A CA 1
ATOM 731 C C . PHE A 1 95 ? -15.400 -10.681 -10.539 1.00 87.12 95 PHE A C 1
ATOM 733 O O . PHE A 1 95 ? -16.103 -9.877 -11.154 1.00 87.12 95 PHE A O 1
ATOM 740 N N . ASN A 1 96 ? -15.618 -11.021 -9.270 1.00 90.50 96 ASN A N 1
ATOM 741 C CA . ASN A 1 96 ? -16.718 -10.499 -8.471 1.00 90.50 96 ASN A CA 1
ATOM 742 C C . ASN A 1 96 ? -16.199 -9.413 -7.515 1.00 90.50 96 ASN A C 1
ATOM 744 O O . ASN A 1 96 ? -15.502 -9.722 -6.548 1.00 90.50 96 ASN A O 1
ATOM 748 N N . ASP A 1 97 ? -16.543 -8.152 -7.798 1.00 90.88 97 ASP A N 1
ATOM 749 C CA . ASP A 1 97 ? -16.159 -7.015 -6.955 1.00 90.88 97 ASP A CA 1
ATOM 750 C C . ASP A 1 97 ? -16.825 -7.085 -5.569 1.00 90.88 97 ASP A C 1
ATOM 752 O O . ASP A 1 97 ? -16.175 -6.776 -4.577 1.00 90.88 97 ASP A O 1
ATOM 756 N N . GLU A 1 98 ? -18.081 -7.534 -5.479 1.00 93.88 98 GLU A N 1
ATOM 757 C CA . GLU A 1 98 ? -18.822 -7.625 -4.210 1.00 93.88 98 GLU A CA 1
ATOM 758 C C . GLU A 1 98 ? -18.173 -8.648 -3.272 1.00 93.88 98 GLU A C 1
ATOM 760 O O . GLU A 1 98 ? -17.882 -8.338 -2.121 1.00 93.88 98 GLU A O 1
ATOM 765 N N . ALA A 1 99 ? -17.830 -9.830 -3.796 1.00 94.56 99 ALA A N 1
ATOM 766 C CA . ALA A 1 99 ? -17.153 -10.865 -3.014 1.00 94.56 99 ALA A CA 1
ATOM 767 C C . ALA A 1 99 ? -15.771 -10.415 -2.508 1.00 94.56 99 ALA A C 1
ATOM 769 O O . ALA A 1 99 ? -15.357 -10.801 -1.416 1.00 94.56 99 ALA A O 1
ATOM 770 N N . LEU A 1 100 ? -15.053 -9.592 -3.284 1.00 94.69 100 LEU A N 1
ATOM 771 C CA . LEU A 1 100 ? -13.797 -8.997 -2.827 1.00 94.69 100 LEU A CA 1
ATOM 772 C C . LEU A 1 100 ? -14.036 -8.021 -1.671 1.00 94.69 100 LEU A C 1
ATOM 774 O O . LEU A 1 100 ? -13.275 -8.020 -0.705 1.00 94.69 100 LEU A O 1
ATOM 778 N N . GLU A 1 101 ? -15.036 -7.148 -1.794 1.00 95.81 101 GLU A N 1
ATOM 779 C CA . GLU A 1 101 ? -15.333 -6.165 -0.753 1.00 95.81 101 GLU A CA 1
ATOM 780 C C . GLU A 1 101 ? -15.735 -6.838 0.558 1.00 95.81 101 GLU A C 1
ATOM 782 O O . GLU A 1 101 ? -15.254 -6.423 1.613 1.00 95.81 101 GLU A O 1
ATOM 787 N N . ASP A 1 102 ? -16.534 -7.903 0.492 1.00 95.88 102 ASP A N 1
ATOM 788 C CA . ASP A 1 102 ? -16.898 -8.710 1.657 1.00 95.88 102 ASP A CA 1
ATOM 789 C C . ASP A 1 102 ? -15.662 -9.343 2.309 1.00 95.88 102 ASP A C 1
ATOM 791 O O . ASP A 1 102 ? -15.472 -9.216 3.521 1.00 95.88 102 ASP A O 1
ATOM 795 N N . LEU A 1 103 ? -14.766 -9.930 1.506 1.00 95.25 103 LEU A N 1
ATOM 796 C CA . LEU A 1 103 ? -13.510 -10.501 1.995 1.00 95.25 103 LEU A CA 1
ATOM 797 C C . LEU A 1 103 ? -12.623 -9.441 2.667 1.00 95.25 103 LEU A C 1
ATOM 799 O O . LEU A 1 103 ? -12.078 -9.669 3.743 1.00 95.25 103 LEU A O 1
ATOM 803 N N . TYR A 1 104 ? -12.488 -8.254 2.069 1.00 96.62 104 TYR A N 1
ATOM 804 C CA . TYR A 1 104 ? -11.734 -7.160 2.685 1.00 96.62 104 TYR A CA 1
ATOM 805 C C . TYR A 1 104 ? -12.358 -6.696 3.997 1.00 96.62 104 TYR A C 1
ATOM 807 O O . TYR A 1 104 ? -11.624 -6.442 4.947 1.00 96.62 104 TYR A O 1
ATOM 815 N N . ARG A 1 105 ? -13.688 -6.587 4.077 1.00 96.19 105 ARG A N 1
ATOM 816 C CA . ARG A 1 105 ? -14.370 -6.219 5.325 1.00 96.19 105 ARG A CA 1
ATOM 817 C C . ARG A 1 105 ? -14.124 -7.251 6.416 1.00 96.19 105 ARG A C 1
ATOM 819 O O . ARG A 1 105 ? -13.830 -6.850 7.537 1.00 96.19 105 ARG A O 1
ATOM 826 N N . GLN A 1 106 ? -14.198 -8.540 6.089 1.00 94.12 106 GLN A N 1
ATOM 827 C CA . GLN A 1 106 ? -13.908 -9.619 7.032 1.00 94.12 106 GLN A CA 1
ATOM 828 C C . GLN A 1 106 ? -12.501 -9.457 7.625 1.00 94.12 106 GLN A C 1
ATOM 830 O O . GLN A 1 106 ? -12.366 -9.300 8.832 1.00 94.12 106 GLN A O 1
ATOM 835 N N . ILE A 1 107 ? -11.487 -9.346 6.768 1.00 93.56 107 ILE A N 1
ATOM 836 C CA . ILE A 1 107 ? -10.072 -9.265 7.173 1.00 93.56 107 ILE A CA 1
ATOM 837 C C . ILE A 1 107 ? -9.751 -7.980 7.941 1.00 93.56 107 ILE A C 1
ATOM 839 O O . ILE A 1 107 ? -8.891 -7.944 8.816 1.00 93.56 107 ILE A O 1
ATOM 843 N N . LEU A 1 108 ? -10.425 -6.882 7.605 1.00 94.62 108 LEU A N 1
ATOM 844 C CA . LEU A 1 108 ? -10.205 -5.596 8.257 1.00 94.62 108 LEU A CA 1
ATOM 845 C C . LEU A 1 108 ? -11.007 -5.439 9.559 1.00 94.62 108 LEU A C 1
ATOM 847 O O . LEU A 1 108 ? -10.791 -4.454 10.260 1.00 94.62 108 LEU A O 1
ATOM 851 N N . THR A 1 109 ? -11.905 -6.371 9.906 1.00 90.62 109 THR A N 1
ATOM 852 C CA . THR A 1 109 ? -12.758 -6.260 11.108 1.00 90.62 109 THR A CA 1
ATOM 853 C C . THR A 1 109 ? -11.940 -6.281 12.388 1.00 90.62 109 THR A C 1
ATOM 855 O O . THR A 1 109 ? -12.108 -5.396 13.228 1.00 90.62 109 THR A O 1
ATOM 858 N N . ASP A 1 110 ? -11.006 -7.221 12.493 1.00 83.00 110 ASP A N 1
ATOM 859 C CA . ASP A 1 110 ? -10.258 -7.440 13.731 1.00 83.00 110 ASP A CA 1
ATOM 860 C C . ASP A 1 110 ? -8.937 -6.653 13.770 1.00 83.00 110 ASP A C 1
ATOM 862 O O . ASP A 1 110 ? -8.241 -6.632 14.785 1.00 83.00 110 ASP A O 1
ATOM 866 N N . GLY A 1 111 ? -8.573 -5.975 12.671 1.00 78.94 111 GLY A N 1
ATOM 867 C CA . GLY A 1 111 ? -7.331 -5.199 12.571 1.00 78.94 111 GLY A CA 1
ATOM 868 C C . GLY A 1 111 ? -6.056 -6.050 12.673 1.00 78.94 111 GLY A C 1
ATOM 869 O O . GLY A 1 111 ? -4.957 -5.515 12.817 1.00 78.94 111 GLY A O 1
ATOM 870 N N . SER A 1 112 ? -6.181 -7.371 12.587 1.00 85.81 112 SER A N 1
ATOM 871 C CA . SER A 1 112 ? -5.089 -8.338 12.559 1.00 85.81 112 SER A CA 1
ATOM 872 C C . SER A 1 112 ? -5.354 -9.329 11.443 1.00 85.81 112 SER A C 1
ATOM 874 O O . SER A 1 112 ? -6.505 -9.694 11.254 1.00 85.81 112 SER A O 1
ATOM 876 N N . VAL A 1 113 ? -4.307 -9.756 10.734 1.00 86.44 113 VAL A N 1
ATOM 877 C CA . VAL A 1 113 ? -4.445 -10.760 9.673 1.00 86.44 113 VAL A CA 1
ATOM 878 C C . VAL A 1 113 ? -3.716 -12.022 10.076 1.00 86.44 113 VAL A C 1
ATOM 880 O O . VAL A 1 113 ? -2.499 -11.990 10.283 1.00 86.44 113 VAL A O 1
ATOM 883 N N . ASP A 1 114 ? -4.443 -13.126 10.176 1.00 88.38 114 ASP A N 1
ATOM 884 C CA . ASP A 1 114 ? -3.855 -14.421 10.488 1.00 88.38 114 ASP A CA 1
ATOM 885 C C . ASP A 1 114 ? -3.417 -15.201 9.229 1.00 88.38 114 ASP A C 1
ATOM 887 O O . ASP A 1 114 ? -3.458 -14.729 8.082 1.00 88.38 114 ASP A O 1
ATOM 891 N N . GLN A 1 115 ? -2.897 -16.413 9.445 1.00 86.94 115 GLN A N 1
ATOM 892 C CA . GLN A 1 115 ? -2.430 -17.271 8.355 1.00 86.94 115 GLN A CA 1
ATOM 893 C C . GLN A 1 115 ? -3.573 -17.817 7.491 1.00 86.94 115 GLN A C 1
ATOM 895 O O . GLN A 1 115 ? -3.358 -18.059 6.299 1.00 86.94 115 GLN A O 1
ATOM 900 N N . GLU A 1 116 ? -4.752 -18.044 8.068 1.00 90.44 116 GLU A N 1
ATOM 901 C CA . GLU A 1 116 ? -5.919 -18.558 7.353 1.00 90.44 116 GLU A CA 1
ATOM 902 C C . GLU A 1 116 ? -6.485 -17.473 6.435 1.00 90.44 116 GLU A C 1
ATOM 904 O O . GLU A 1 116 ? -6.634 -17.719 5.237 1.00 90.44 116 GLU A O 1
ATOM 909 N N . GLU A 1 117 ? -6.646 -16.252 6.939 1.00 89.88 117 GLU A N 1
ATOM 910 C CA . GLU A 1 117 ? -7.082 -15.079 6.172 1.00 89.88 117 GLU A CA 1
ATOM 911 C C . GLU A 1 117 ? -6.100 -14.724 5.048 1.00 89.88 117 GLU A C 1
ATOM 913 O O . GLU A 1 117 ? -6.488 -14.474 3.902 1.00 89.88 117 GLU A O 1
ATOM 918 N N . SER A 1 118 ? -4.793 -14.777 5.332 1.00 89.81 118 SER A N 1
ATOM 919 C CA . SER A 1 118 ? -3.753 -14.576 4.313 1.00 89.81 118 SER A CA 1
ATOM 920 C C . SER A 1 118 ? -3.841 -15.624 3.196 1.00 89.81 118 SER A C 1
ATOM 922 O O . SER A 1 118 ? -3.657 -15.319 2.013 1.00 89.81 118 SER A O 1
ATOM 924 N N . LYS A 1 119 ? -4.128 -16.880 3.555 1.00 90.38 119 LYS A N 1
ATOM 925 C CA . LYS A 1 119 ? -4.295 -17.977 2.596 1.00 90.38 119 LYS A CA 1
ATOM 926 C C . LYS A 1 119 ? -5.596 -17.842 1.807 1.00 90.38 119 LYS A C 1
ATOM 928 O O . LYS A 1 119 ? -5.610 -18.170 0.617 1.00 90.38 119 LYS A O 1
ATOM 933 N N . GLU A 1 120 ? -6.663 -17.361 2.431 1.00 92.94 120 GLU A N 1
ATOM 934 C CA . GLU A 1 120 ? -7.937 -17.081 1.777 1.00 92.94 120 GLU A CA 1
ATOM 935 C C . GLU A 1 120 ? -7.781 -15.981 0.718 1.00 92.94 120 GLU A C 1
ATOM 937 O O . GLU A 1 120 ? -8.119 -16.216 -0.443 1.00 92.94 120 GLU A O 1
ATOM 942 N N . LEU A 1 121 ? -7.133 -14.855 1.052 1.00 92.50 121 LEU A N 1
ATOM 943 C CA . LEU A 1 121 ? -6.778 -13.801 0.086 1.00 92.50 121 LEU A CA 1
ATOM 944 C C . LEU A 1 121 ? -5.963 -14.337 -1.089 1.00 92.50 121 LEU A C 1
ATOM 946 O O . LEU A 1 121 ? -6.247 -14.039 -2.253 1.00 92.50 121 LEU A O 1
ATOM 950 N N . LEU A 1 122 ? -4.932 -15.130 -0.789 1.00 92.62 122 LEU A N 1
ATOM 951 C CA . LEU A 1 122 ? -4.076 -15.724 -1.809 1.00 92.62 122 LEU A CA 1
ATOM 952 C C . LEU A 1 122 ? -4.898 -16.603 -2.760 1.00 92.62 122 LEU A C 1
ATOM 954 O O . LEU A 1 122 ? -4.755 -16.506 -3.981 1.00 92.62 122 LEU A O 1
ATOM 958 N N . THR A 1 123 ? -5.774 -17.435 -2.197 1.00 93.12 123 THR A N 1
ATOM 959 C CA . THR A 1 123 ? -6.645 -18.347 -2.946 1.00 93.12 123 THR A CA 1
ATOM 960 C C . THR A 1 123 ? -7.647 -17.574 -3.799 1.00 93.12 123 THR A C 1
ATOM 962 O O . THR A 1 123 ? -7.851 -17.930 -4.962 1.00 93.12 123 THR A O 1
ATOM 965 N N . PHE A 1 124 ? -8.221 -16.493 -3.266 1.00 93.19 124 PHE A N 1
ATOM 966 C CA . PHE A 1 124 ? -9.151 -15.625 -3.981 1.00 93.19 124 PHE A CA 1
ATOM 967 C C . PHE A 1 124 ? -8.503 -15.029 -5.237 1.00 93.19 124 PHE A C 1
ATOM 969 O O . PHE A 1 124 ? -8.997 -15.235 -6.345 1.00 93.19 124 PHE A O 1
ATOM 976 N N . PHE A 1 125 ? -7.343 -14.371 -5.115 1.00 92.00 125 PHE A N 1
ATOM 977 C CA . PHE A 1 125 ? -6.685 -13.751 -6.275 1.00 92.00 125 PHE A CA 1
ATOM 978 C C . PHE A 1 125 ? -6.144 -14.757 -7.294 1.00 92.00 125 PHE A C 1
ATOM 980 O O . PHE A 1 125 ? -6.028 -14.426 -8.474 1.00 92.00 125 PHE A O 1
ATOM 987 N N . GLN A 1 126 ? -5.815 -15.978 -6.871 1.00 90.25 126 GLN A N 1
ATOM 988 C CA . GLN A 1 126 ? -5.405 -17.044 -7.787 1.00 90.25 126 GLN A CA 1
ATOM 989 C C . GLN A 1 126 ? -6.590 -17.650 -8.548 1.00 90.25 126 GLN A C 1
ATOM 991 O O . GLN A 1 126 ? -6.448 -17.982 -9.725 1.00 90.25 126 GLN A O 1
ATOM 996 N N . SER A 1 127 ? -7.741 -17.796 -7.888 1.00 89.88 127 SER A N 1
ATOM 997 C CA . SER A 1 127 ? -8.924 -18.457 -8.454 1.00 89.88 127 SER A CA 1
ATOM 998 C C . SER A 1 127 ? -9.757 -17.510 -9.314 1.00 89.88 127 SER A C 1
ATOM 1000 O O . SER A 1 127 ? -10.253 -17.891 -10.373 1.00 89.88 127 SER A O 1
ATOM 1002 N N . THR A 1 128 ? -9.883 -16.262 -8.873 1.00 88.88 128 THR A N 1
ATOM 1003 C CA . THR A 1 128 ? -10.655 -15.206 -9.530 1.00 88.88 128 THR A CA 1
ATOM 1004 C C . THR A 1 128 ? -9.793 -13.950 -9.643 1.00 88.88 128 THR A C 1
ATOM 1006 O O . THR A 1 128 ? -10.012 -12.981 -8.915 1.00 88.88 128 THR A O 1
ATOM 1009 N N . PRO A 1 129 ? -8.773 -13.941 -10.520 1.00 90.50 129 PRO A N 1
ATOM 1010 C CA . PRO A 1 129 ? -7.929 -12.768 -10.689 1.00 90.50 129 PRO A CA 1
ATOM 1011 C C . PRO A 1 129 ? -8.743 -11.609 -11.292 1.00 90.50 129 PRO A C 1
ATOM 1013 O O . PRO A 1 129 ? -9.519 -11.839 -12.228 1.00 90.50 129 PRO A O 1
ATOM 1016 N N . PRO A 1 130 ? -8.579 -10.368 -10.804 1.00 90.19 130 PRO A N 1
ATOM 1017 C CA . PRO A 1 130 ? -9.189 -9.197 -11.424 1.00 90.19 130 PRO A CA 1
ATOM 1018 C C . PRO A 1 130 ? -8.624 -8.947 -12.827 1.00 90.19 130 PRO A C 1
ATOM 1020 O O . PRO A 1 130 ? -7.443 -9.212 -13.069 1.00 90.19 130 PRO A O 1
ATOM 1023 N N . PRO A 1 131 ? -9.412 -8.359 -13.743 1.00 90.50 131 PRO A N 1
ATOM 1024 C CA . PRO A 1 131 ? -8.879 -7.879 -15.010 1.00 90.50 131 PRO A CA 1
ATOM 1025 C C . PRO A 1 131 ? -7.833 -6.783 -14.770 1.00 90.50 131 PRO A C 1
ATOM 1027 O O . PRO A 1 131 ? -7.906 -6.024 -13.799 1.00 90.50 131 PRO A O 1
ATOM 1030 N N . VAL A 1 132 ? -6.871 -6.650 -15.690 1.00 89.50 132 VAL A N 1
ATOM 1031 C CA . VAL A 1 132 ? -5.748 -5.696 -15.558 1.00 89.50 132 VAL A CA 1
ATOM 1032 C C . VAL A 1 132 ? -6.237 -4.257 -15.350 1.00 89.50 132 VAL A C 1
ATOM 1034 O O . VAL A 1 132 ? -5.638 -3.508 -14.578 1.00 89.50 132 VAL A O 1
ATOM 1037 N N . SER A 1 133 ? -7.356 -3.884 -15.980 1.00 89.44 133 SER A N 1
ATOM 1038 C CA . SER A 1 133 ? -7.985 -2.566 -15.832 1.00 89.44 133 SER A CA 1
ATOM 1039 C C . SER A 1 133 ? -8.461 -2.265 -14.407 1.00 89.44 133 SER A C 1
ATOM 1041 O O . SER A 1 133 ? -8.562 -1.095 -14.045 1.00 89.44 133 SER A O 1
ATOM 1043 N N . LYS A 1 134 ? -8.715 -3.295 -13.589 1.00 91.38 134 LYS A N 1
ATOM 1044 C CA . LYS A 1 134 ? -9.210 -3.169 -12.214 1.00 91.38 134 LYS A CA 1
ATOM 1045 C C . LYS A 1 134 ? -8.132 -3.296 -11.141 1.00 91.38 134 LYS A C 1
ATOM 1047 O O . LYS A 1 134 ? -8.427 -3.013 -9.990 1.00 91.38 134 LYS A O 1
ATOM 1052 N N . LEU A 1 135 ? -6.884 -3.639 -11.464 1.00 91.75 135 LEU A N 1
ATOM 1053 C CA . LEU A 1 135 ? -5.842 -3.871 -10.446 1.00 91.75 135 LEU A CA 1
ATOM 1054 C C . LEU A 1 135 ? -5.646 -2.685 -9.487 1.00 91.75 135 LEU A C 1
ATOM 1056 O O . LEU A 1 135 ? -5.542 -2.865 -8.274 1.00 91.75 135 LEU A O 1
ATOM 1060 N N . VAL A 1 136 ? -5.644 -1.464 -10.029 1.00 91.44 136 VAL A N 1
ATOM 1061 C CA . VAL A 1 136 ? -5.498 -0.239 -9.230 1.00 91.44 136 VAL A CA 1
ATOM 1062 C C . VAL A 1 136 ? -6.709 -0.027 -8.319 1.00 91.44 136 VAL A C 1
ATOM 1064 O O . VAL A 1 136 ? -6.526 0.286 -7.144 1.00 91.44 136 VAL A O 1
ATOM 1067 N N . SER A 1 137 ? -7.932 -0.232 -8.821 1.00 93.25 137 SER A N 1
ATOM 1068 C CA . SER A 1 137 ? -9.153 -0.112 -8.014 1.00 93.25 137 SER A CA 1
ATOM 1069 C C . SER A 1 137 ? -9.276 -1.228 -6.975 1.00 93.25 137 SER A C 1
ATOM 1071 O O . SER A 1 137 ? -9.657 -0.955 -5.844 1.00 93.25 137 SER A O 1
ATOM 1073 N N . THR A 1 138 ? -8.874 -2.457 -7.308 1.00 94.19 138 THR A N 1
ATOM 1074 C CA . THR A 1 138 ? -8.828 -3.604 -6.390 1.00 94.19 138 THR A CA 1
ATOM 1075 C C . THR A 1 138 ? -7.938 -3.306 -5.185 1.00 94.19 138 THR A C 1
ATOM 1077 O O . THR A 1 138 ? -8.325 -3.599 -4.055 1.00 94.19 138 THR A O 1
ATOM 1080 N N . ARG A 1 139 ? -6.769 -2.683 -5.390 1.00 95.50 139 ARG A N 1
ATOM 1081 C CA . ARG A 1 139 ? -5.937 -2.208 -4.277 1.00 95.50 139 ARG A CA 1
ATOM 1082 C C . ARG A 1 139 ? -6.589 -1.037 -3.544 1.00 95.50 139 ARG A C 1
ATOM 1084 O O . ARG A 1 139 ? -6.656 -1.047 -2.319 1.00 95.50 139 ARG A O 1
ATOM 1091 N N . ALA A 1 140 ? -7.048 -0.018 -4.272 1.00 95.00 140 ALA A N 1
ATOM 1092 C CA . ALA A 1 140 ? -7.620 1.189 -3.674 1.00 95.00 140 ALA A CA 1
ATOM 1093 C C . ALA A 1 140 ? -8.843 0.882 -2.790 1.00 95.00 140 ALA A C 1
ATOM 1095 O O . ALA A 1 140 ? -9.050 1.558 -1.784 1.00 95.00 140 ALA A O 1
ATOM 1096 N N . ASN A 1 141 ? -9.599 -0.173 -3.108 1.00 96.38 141 ASN A N 1
ATOM 1097 C CA . ASN A 1 141 ? -10.713 -0.651 -2.294 1.00 96.38 141 ASN A CA 1
ATOM 1098 C C . ASN A 1 141 ? -10.286 -1.099 -0.890 1.00 96.38 141 ASN A C 1
ATOM 1100 O O . ASN A 1 141 ? -11.032 -0.848 0.051 1.00 96.38 141 ASN A O 1
ATOM 1104 N N . ALA A 1 142 ? -9.089 -1.670 -0.713 1.00 96.62 142 ALA A N 1
ATOM 1105 C CA . ALA A 1 142 ? -8.583 -2.023 0.617 1.00 96.62 142 ALA A CA 1
ATOM 1106 C C . ALA A 1 142 ? -8.391 -0.771 1.490 1.00 96.62 142 ALA A C 1
ATOM 1108 O O . ALA A 1 142 ? -8.799 -0.743 2.648 1.00 96.62 142 ALA A O 1
ATOM 1109 N N . PHE A 1 143 ? -7.847 0.306 0.911 1.00 97.06 143 PHE A N 1
ATOM 1110 C CA . PHE A 1 143 ? -7.705 1.594 1.597 1.00 97.06 143 PHE A CA 1
ATOM 1111 C C . PHE A 1 143 ? -9.053 2.266 1.856 1.00 97.06 143 PHE A C 1
ATOM 1113 O O . PHE A 1 143 ? -9.259 2.821 2.932 1.00 97.06 143 PHE A O 1
ATOM 1120 N N . ARG A 1 144 ? -9.978 2.212 0.888 1.00 97.19 144 ARG A N 1
ATOM 1121 C CA . ARG A 1 144 ? -11.335 2.751 1.046 1.00 97.19 144 ARG A CA 1
ATOM 1122 C C . ARG A 1 144 ? -12.057 2.064 2.203 1.00 97.19 144 ARG A C 1
ATOM 1124 O O . ARG A 1 144 ? -12.500 2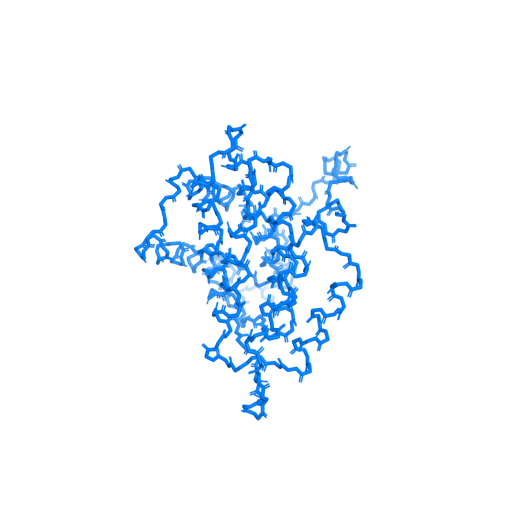.750 3.116 1.00 97.19 144 ARG A O 1
ATOM 1131 N N . ILE A 1 145 ? -12.129 0.735 2.193 1.00 97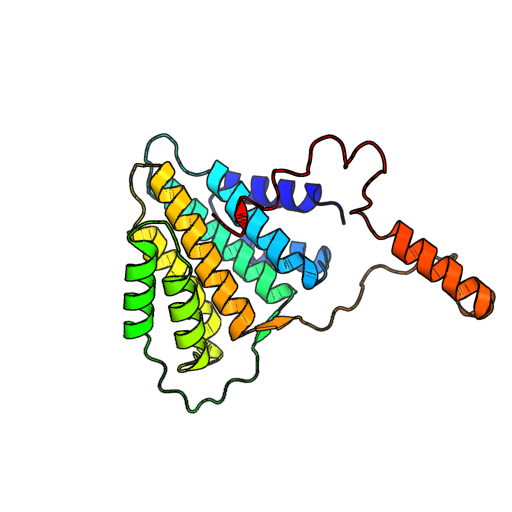.25 145 ILE A N 1
ATOM 1132 C CA . ILE A 1 145 ? -12.801 -0.034 3.247 1.00 97.25 145 ILE A CA 1
ATOM 1133 C C . ILE A 1 145 ? -12.088 0.172 4.584 1.00 97.25 145 ILE A C 1
ATOM 1135 O O . ILE A 1 145 ? -12.741 0.486 5.572 1.00 97.25 145 ILE A O 1
ATOM 1139 N N . GLY A 1 146 ? -10.754 0.127 4.615 1.00 96.31 146 GLY A N 1
ATOM 1140 C CA . GLY A 1 146 ? -9.997 0.420 5.832 1.00 96.31 146 GLY A CA 1
ATOM 1141 C C . GLY A 1 146 ? -10.301 1.805 6.408 1.00 96.31 146 GLY A C 1
ATOM 1142 O O . GLY A 1 146 ? -10.453 1.944 7.616 1.00 96.31 146 GLY A O 1
ATOM 1143 N N . SER A 1 147 ? -10.495 2.817 5.554 1.00 96.38 147 SER A N 1
ATOM 1144 C CA . SER A 1 147 ? -10.870 4.170 5.988 1.00 96.38 147 SER A CA 1
ATOM 1145 C C . SER A 1 147 ? -12.263 4.243 6.629 1.00 96.38 147 SER A C 1
ATOM 1147 O O . SER A 1 147 ? -12.486 5.026 7.555 1.00 96.38 147 SER A O 1
ATOM 1149 N N . GLU A 1 148 ? -13.195 3.391 6.191 1.00 96.06 148 GLU A N 1
ATOM 1150 C CA . GLU A 1 148 ? -14.523 3.262 6.801 1.00 96.06 148 GLU A CA 1
ATOM 1151 C C . GLU A 1 148 ? -14.413 2.681 8.219 1.00 96.06 148 GLU A C 1
ATOM 1153 O O . GLU A 1 148 ? -15.132 3.128 9.115 1.00 96.06 148 GLU A O 1
ATOM 1158 N N . MET A 1 149 ? -13.456 1.770 8.427 1.00 95.25 149 MET A N 1
ATOM 1159 C CA . MET A 1 149 ? -13.239 0.999 9.659 1.00 95.25 149 MET A CA 1
ATOM 1160 C C . MET A 1 149 ? -12.318 1.679 10.681 1.00 95.25 149 MET A C 1
ATOM 1162 O O . MET A 1 149 ? -12.098 1.133 11.762 1.00 95.25 149 MET A O 1
ATOM 1166 N N . LEU A 1 150 ? -11.807 2.875 10.371 1.00 94.75 150 LEU A N 1
ATOM 1167 C CA . LEU A 1 150 ? -11.072 3.699 11.330 1.00 94.75 150 LEU A CA 1
ATOM 1168 C C . LEU A 1 150 ? -11.967 4.137 12.496 1.00 94.75 150 LEU A C 1
ATOM 1170 O O . LEU A 1 150 ? -13.127 4.530 12.295 1.00 94.75 150 LEU A O 1
ATOM 1174 N N . THR A 1 151 ? -11.385 4.132 13.692 1.00 93.56 151 THR A N 1
ATOM 1175 C CA . THR A 1 151 ? -12.010 4.537 14.959 1.00 93.56 151 THR A CA 1
ATOM 1176 C C . THR A 1 151 ? -11.212 5.667 15.618 1.00 93.56 151 THR A C 1
ATOM 1178 O O . THR A 1 151 ? -10.273 6.191 15.026 1.00 93.56 151 THR A O 1
ATOM 1181 N N . GLU A 1 152 ? -11.576 6.055 16.839 1.00 92.56 152 GLU A N 1
ATOM 1182 C CA . GLU A 1 152 ? -10.787 6.992 17.651 1.00 92.56 152 GLU A CA 1
ATOM 1183 C C . GLU A 1 152 ? -9.581 6.312 18.333 1.00 92.56 152 GLU A C 1
ATOM 1185 O O . GLU A 1 152 ? -8.698 6.994 18.852 1.00 92.56 152 GLU A O 1
ATOM 1190 N N . ASP A 1 153 ? -9.518 4.972 18.335 1.00 93.38 153 ASP A N 1
ATOM 1191 C CA . ASP A 1 153 ? -8.404 4.228 18.918 1.00 93.38 153 ASP A CA 1
ATOM 1192 C C . ASP A 1 153 ? -7.245 4.079 17.924 1.00 93.38 153 ASP A C 1
ATOM 1194 O O . ASP A 1 153 ? -7.322 3.370 16.914 1.00 93.38 153 ASP A O 1
ATOM 1198 N N . LYS A 1 154 ? -6.112 4.703 18.262 1.00 93.19 154 LYS A N 1
ATOM 1199 C CA . LYS A 1 154 ? -4.878 4.608 17.479 1.00 93.19 154 LYS A CA 1
ATOM 1200 C C . LYS A 1 154 ? -4.385 3.166 17.353 1.00 93.19 154 LYS A C 1
ATOM 1202 O O . LYS A 1 154 ? -3.851 2.818 16.303 1.00 93.19 154 LYS A O 1
ATOM 1207 N N . ALA A 1 155 ? -4.527 2.330 18.385 1.00 93.25 155 ALA A N 1
ATOM 1208 C CA . ALA A 1 155 ? -4.040 0.951 18.327 1.00 93.25 155 ALA A CA 1
ATOM 1209 C C . ALA A 1 155 ? -4.815 0.134 17.282 1.00 93.25 155 ALA A C 1
ATOM 1211 O O . ALA A 1 155 ? -4.194 -0.506 16.429 1.00 93.25 155 ALA A O 1
ATOM 1212 N N . HIS A 1 156 ? -6.145 0.249 17.283 1.00 94.19 156 HIS A N 1
ATOM 1213 C CA . HIS A 1 156 ? -7.005 -0.281 16.226 1.00 94.19 156 HIS A CA 1
ATOM 1214 C C . HIS A 1 156 ? -6.604 0.231 14.836 1.00 94.19 156 HIS A C 1
ATOM 1216 O O . HIS A 1 156 ? -6.386 -0.562 13.922 1.00 94.19 156 HIS A O 1
ATOM 1222 N N . ASN A 1 157 ? -6.411 1.543 14.669 1.00 94.94 157 ASN A N 1
ATOM 1223 C CA . ASN A 1 157 ? -6.069 2.135 13.367 1.00 94.94 157 ASN A CA 1
ATOM 1224 C C . ASN A 1 157 ? -4.689 1.679 12.849 1.00 94.94 157 ASN A C 1
ATOM 1226 O O . ASN A 1 157 ? -4.501 1.484 11.644 1.00 94.94 157 ASN A O 1
ATOM 1230 N N . VAL A 1 158 ? -3.725 1.438 13.746 1.00 94.62 158 VAL A N 1
ATOM 1231 C CA . VAL A 1 158 ? -2.452 0.781 13.404 1.00 94.62 158 VAL A CA 1
ATOM 1232 C C . VAL A 1 158 ? -2.690 -0.655 12.925 1.00 94.62 158 VAL A C 1
ATOM 1234 O O . VAL A 1 158 ? -2.049 -1.079 11.962 1.00 94.62 158 VAL A O 1
ATOM 1237 N N . GLY A 1 159 ? -3.607 -1.389 13.558 1.00 94.00 159 GLY A N 1
ATOM 1238 C CA . GLY A 1 159 ? -4.043 -2.713 13.112 1.00 94.00 159 GLY A CA 1
ATOM 1239 C C . GLY A 1 159 ? -4.594 -2.695 11.683 1.00 94.00 159 GLY A C 1
ATOM 1240 O O . GLY A 1 159 ? -4.102 -3.413 10.812 1.00 94.00 159 GLY A O 1
ATOM 1241 N N . ILE A 1 160 ? -5.509 -1.766 11.392 1.00 96.38 160 ILE A N 1
ATOM 1242 C CA . ILE A 1 160 ? -6.046 -1.548 10.039 1.00 96.38 160 ILE A CA 1
ATOM 1243 C C . ILE A 1 160 ? -4.924 -1.301 9.018 1.00 96.38 160 ILE A C 1
ATOM 1245 O O . ILE A 1 160 ? -4.909 -1.924 7.955 1.00 96.38 160 ILE A O 1
ATOM 1249 N N . LEU A 1 161 ? -3.938 -0.449 9.331 1.00 95.38 161 LEU A N 1
ATOM 1250 C CA . LEU A 1 161 ? -2.791 -0.217 8.441 1.00 95.38 161 LEU A CA 1
ATOM 1251 C C . LEU A 1 161 ? -1.991 -1.493 8.156 1.00 95.38 161 LEU A C 1
ATOM 1253 O O . LEU A 1 161 ? -1.578 -1.717 7.014 1.00 95.38 161 LEU A O 1
ATOM 1257 N N . ARG A 1 162 ? -1.766 -2.332 9.171 1.00 93.25 162 ARG A N 1
ATOM 1258 C CA . ARG A 1 162 ? -1.059 -3.611 9.004 1.00 93.25 162 ARG A CA 1
ATOM 1259 C C . ARG A 1 162 ? -1.843 -4.552 8.102 1.00 93.25 162 ARG A C 1
ATOM 1261 O O . ARG A 1 162 ? -1.266 -5.097 7.162 1.00 93.25 162 ARG A O 1
ATOM 1268 N N . ALA A 1 163 ? -3.146 -4.673 8.328 1.00 94.62 163 ALA A N 1
ATOM 1269 C CA . ALA A 1 163 ? -4.009 -5.526 7.528 1.00 94.62 163 ALA A CA 1
ATOM 1270 C C . ALA A 1 163 ? -4.073 -5.082 6.057 1.00 94.62 163 ALA A C 1
ATOM 1272 O O . ALA A 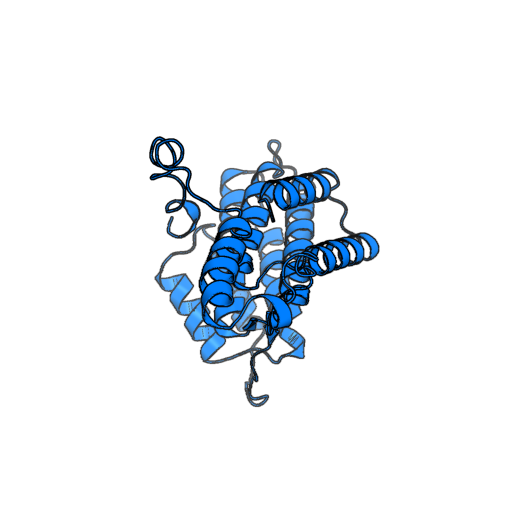1 163 ? -3.907 -5.902 5.151 1.00 94.62 163 ALA A O 1
ATOM 1273 N N . ILE A 1 164 ? -4.167 -3.772 5.792 1.00 96.62 164 ILE A N 1
ATOM 1274 C CA . ILE A 1 164 ? -4.065 -3.237 4.426 1.00 96.62 164 ILE A CA 1
ATOM 1275 C C . ILE A 1 164 ? -2.713 -3.598 3.798 1.00 96.62 164 ILE A C 1
ATOM 1277 O O . ILE A 1 164 ? -2.671 -4.008 2.639 1.00 96.62 164 ILE A O 1
ATOM 1281 N N . ASN A 1 165 ? -1.600 -3.482 4.531 1.00 94.56 165 ASN A N 1
ATOM 1282 C CA . ASN A 1 165 ? -0.284 -3.845 3.999 1.00 94.56 165 ASN A CA 1
ATOM 1283 C C . ASN A 1 165 ? -0.205 -5.331 3.598 1.00 94.56 165 ASN A C 1
ATOM 1285 O O . ASN A 1 165 ? 0.413 -5.643 2.579 1.00 94.56 165 ASN A O 1
ATOM 1289 N N . VAL A 1 166 ? -0.854 -6.234 4.344 1.00 93.25 166 VAL A N 1
ATOM 1290 C CA . VAL A 1 166 ? -0.952 -7.664 3.992 1.00 93.25 166 VAL A CA 1
ATOM 1291 C C . VAL A 1 166 ? -1.782 -7.870 2.724 1.00 93.25 166 VAL A C 1
ATOM 1293 O O . VAL A 1 166 ? -1.350 -8.593 1.821 1.00 93.25 166 VAL A O 1
ATOM 1296 N N . ILE A 1 167 ? -2.924 -7.187 2.596 1.00 94.94 167 ILE A N 1
ATOM 1297 C CA . ILE A 1 167 ? -3.756 -7.229 1.383 1.00 94.94 167 ILE A CA 1
ATOM 1298 C C . ILE A 1 167 ? -2.956 -6.749 0.164 1.00 94.94 167 ILE A C 1
ATOM 1300 O O . ILE A 1 167 ? -2.881 -7.448 -0.849 1.00 94.94 167 ILE A O 1
ATOM 1304 N N . VAL A 1 168 ? -2.302 -5.586 0.270 1.00 95.00 168 VAL A N 1
ATOM 1305 C CA . VAL A 1 168 ? -1.457 -5.021 -0.795 1.00 95.00 168 VAL A CA 1
ATOM 1306 C C . VAL A 1 168 ? -0.320 -5.977 -1.147 1.00 95.00 168 VAL A C 1
ATOM 1308 O O . VAL A 1 168 ? -0.070 -6.235 -2.322 1.00 95.00 168 VAL A O 1
ATOM 1311 N N . HIS A 1 169 ? 0.349 -6.549 -0.146 1.00 92.56 169 HIS A N 1
ATOM 1312 C CA . HIS A 1 169 ? 1.408 -7.519 -0.386 1.00 92.56 169 HIS A CA 1
ATOM 1313 C C . HIS A 1 169 ? 0.898 -8.742 -1.154 1.00 92.56 169 HIS A C 1
ATOM 1315 O O . HIS A 1 169 ? 1.529 -9.167 -2.122 1.00 92.56 169 HIS A O 1
ATOM 1321 N N . THR A 1 170 ? -0.258 -9.275 -0.756 1.00 92.75 170 THR A N 1
ATOM 1322 C CA . THR A 1 170 ? -0.861 -10.449 -1.391 1.00 92.75 170 THR A CA 1
ATOM 1323 C C . THR A 1 170 ? -1.239 -10.155 -2.841 1.00 92.75 170 THR A C 1
ATOM 1325 O O . THR A 1 170 ? -0.941 -10.961 -3.724 1.00 92.75 170 THR A O 1
ATOM 1328 N N . LEU A 1 171 ? -1.803 -8.975 -3.120 1.00 92.62 171 LEU A N 1
ATOM 1329 C CA . LEU A 1 171 ? -2.071 -8.493 -4.479 1.00 92.62 171 LEU A CA 1
ATOM 1330 C C . LEU A 1 171 ? -0.801 -8.448 -5.334 1.00 92.62 171 LEU A C 1
ATOM 1332 O O . LEU A 1 171 ? -0.780 -8.964 -6.451 1.00 92.62 171 LEU A O 1
ATOM 1336 N N . GLU A 1 172 ? 0.273 -7.856 -4.818 1.00 90.81 172 GLU A N 1
ATOM 1337 C CA . GLU A 1 172 ? 1.533 -7.727 -5.547 1.00 90.81 172 GLU A CA 1
ATOM 1338 C C . GLU A 1 172 ? 2.140 -9.086 -5.912 1.00 90.81 172 GLU A C 1
ATOM 1340 O O . GLU A 1 172 ? 2.506 -9.312 -7.069 1.00 90.81 172 GLU A O 1
ATOM 1345 N N . ILE A 1 173 ? 2.232 -10.014 -4.953 1.00 89.88 173 ILE A N 1
ATOM 1346 C CA . ILE A 1 173 ? 2.863 -11.320 -5.198 1.00 89.88 173 ILE A CA 1
ATOM 1347 C C . ILE A 1 173 ? 2.016 -12.204 -6.115 1.00 89.88 173 ILE A C 1
ATOM 1349 O O . ILE A 1 173 ? 2.568 -13.028 -6.850 1.00 89.88 173 ILE A O 1
ATOM 1353 N N . THR A 1 174 ? 0.692 -12.034 -6.123 1.00 91.00 174 THR A N 1
ATOM 1354 C CA . THR A 1 174 ? -0.221 -12.832 -6.953 1.00 91.00 174 THR A CA 1
ATOM 1355 C C . THR A 1 174 ? -0.350 -12.265 -8.359 1.00 91.00 174 THR A C 1
ATOM 1357 O O . THR A 1 174 ? -0.123 -13.001 -9.323 1.00 91.00 174 THR A O 1
ATOM 1360 N N . LEU A 1 175 ? -0.611 -10.963 -8.488 1.00 91.94 175 LEU A N 1
ATOM 1361 C CA . LEU A 1 175 ? -1.065 -10.327 -9.729 1.00 91.94 175 LEU A CA 1
ATOM 1362 C C . LEU A 1 175 ? 0.011 -9.511 -10.446 1.00 91.94 175 LEU A C 1
ATOM 1364 O O . LEU A 1 175 ? -0.154 -9.188 -11.622 1.00 91.94 175 LEU A O 1
ATOM 1368 N N . PHE A 1 176 ? 1.133 -9.215 -9.792 1.00 91.75 176 PHE A N 1
ATOM 1369 C CA . PHE A 1 176 ? 2.212 -8.428 -10.380 1.00 91.75 176 PHE A CA 1
ATOM 1370 C C . PHE A 1 176 ? 3.514 -9.219 -10.490 1.00 91.75 176 PHE A C 1
ATOM 1372 O O . PHE A 1 176 ? 3.702 -10.290 -9.907 1.00 91.75 176 PHE A O 1
ATOM 1379 N N . LYS A 1 177 ? 4.424 -8.687 -11.302 1.00 90.88 177 LYS A N 1
ATOM 1380 C CA . LYS A 1 177 ? 5.812 -9.121 -11.424 1.00 90.88 177 LYS A CA 1
ATOM 1381 C C . LYS A 1 177 ? 6.739 -7.900 -11.434 1.00 90.88 177 LYS A C 1
ATOM 1383 O O . LYS A 1 177 ? 6.338 -6.851 -11.940 1.00 90.88 177 LYS A O 1
ATOM 1388 N N . PRO A 1 178 ? 7.980 -8.035 -10.948 1.00 89.12 178 PRO A N 1
ATOM 1389 C CA . PRO A 1 178 ? 8.998 -7.000 -11.078 1.00 89.12 178 PRO A CA 1
ATOM 1390 C C . PRO A 1 178 ? 9.195 -6.533 -12.525 1.00 89.12 178 PRO A C 1
ATOM 1392 O O . PRO A 1 178 ? 9.210 -7.347 -13.455 1.00 89.12 178 PRO A O 1
ATOM 1395 N N . LYS A 1 179 ? 9.400 -5.227 -12.721 1.00 87.81 179 LYS A N 1
ATOM 1396 C CA . LYS A 1 179 ? 9.955 -4.696 -13.971 1.00 87.81 179 LYS A CA 1
ATOM 1397 C C . LYS A 1 179 ? 11.383 -5.181 -14.166 1.00 87.81 179 LYS A C 1
ATOM 1399 O O . LYS A 1 179 ? 12.115 -5.418 -13.208 1.00 87.81 179 LYS A O 1
ATOM 1404 N N . VAL A 1 180 ? 11.800 -5.259 -15.428 1.00 86.06 180 VAL A N 1
ATOM 1405 C CA . VAL A 1 180 ? 13.216 -5.439 -15.753 1.00 86.06 180 VAL A CA 1
ATOM 1406 C C . VAL A 1 180 ? 13.973 -4.219 -15.238 1.00 86.06 180 VAL A C 1
ATOM 1408 O O . VAL A 1 180 ? 13.692 -3.093 -15.648 1.00 86.06 180 VAL A O 1
ATOM 1411 N N . TYR A 1 181 ? 14.907 -4.447 -14.320 1.00 83.50 181 TYR A N 1
ATOM 1412 C CA . TYR A 1 181 ? 15.714 -3.382 -13.747 1.00 83.50 181 TYR A CA 1
ATOM 1413 C C . TYR A 1 181 ? 16.869 -3.027 -14.682 1.00 83.50 181 TYR A C 1
ATOM 1415 O O . TYR A 1 181 ? 17.666 -3.888 -15.057 1.00 83.50 181 TYR A O 1
ATOM 1423 N N . VAL A 1 182 ? 16.975 -1.745 -15.024 1.00 81.56 182 VAL A N 1
ATOM 1424 C CA . VAL A 1 182 ? 18.132 -1.177 -15.717 1.00 81.56 182 VAL A CA 1
ATOM 1425 C C . VAL A 1 182 ? 18.761 -0.169 -14.766 1.00 81.56 182 VAL A C 1
ATOM 1427 O O . VAL A 1 182 ? 18.127 0.815 -14.382 1.00 81.56 182 VAL A O 1
ATOM 1430 N N . CYS A 1 183 ? 19.998 -0.428 -14.340 1.00 74.62 183 CYS A N 1
ATOM 1431 C CA . CYS A 1 183 ? 20.712 0.491 -13.463 1.00 74.62 183 CYS A CA 1
ATOM 1432 C C . CYS A 1 183 ? 20.979 1.801 -14.218 1.00 74.62 183 CYS A C 1
ATOM 1434 O O . CYS A 1 183 ? 21.717 1.802 -15.200 1.00 74.62 183 CYS A O 1
ATOM 1436 N N . LYS A 1 184 ? 20.371 2.905 -13.766 1.00 72.62 184 LYS A N 1
ATOM 1437 C CA . LYS A 1 184 ? 20.566 4.248 -14.342 1.00 72.62 184 LYS A CA 1
ATOM 1438 C C . LYS A 1 184 ? 21.841 4.942 -13.827 1.00 72.62 184 LYS A C 1
ATOM 1440 O O . LYS A 1 184 ? 22.121 6.066 -14.225 1.00 72.62 184 LYS A O 1
ATOM 1445 N N . VAL A 1 185 ? 22.599 4.301 -12.931 1.00 65.69 185 VAL A N 1
ATOM 1446 C CA . VAL A 1 185 ? 23.865 4.840 -12.415 1.00 65.69 185 VAL A CA 1
ATOM 1447 C C . VAL A 1 185 ? 24.943 4.629 -13.471 1.00 65.69 185 VAL A C 1
ATOM 1449 O O . VAL A 1 185 ? 25.272 3.488 -13.799 1.00 65.69 185 VAL A O 1
ATOM 1452 N N . GLU A 1 186 ? 25.487 5.723 -14.007 1.00 59.19 186 GLU A N 1
ATOM 1453 C CA . GLU A 1 186 ? 26.632 5.635 -14.911 1.00 59.19 186 GLU A CA 1
ATOM 1454 C C . GLU A 1 186 ? 27.824 5.010 -14.172 1.00 59.19 186 GLU A C 1
ATOM 1456 O O . GLU A 1 186 ? 28.153 5.442 -13.060 1.00 59.19 186 GLU A O 1
ATOM 1461 N N . PRO A 1 187 ? 28.487 3.995 -14.756 1.00 55.25 187 PRO A N 1
ATOM 1462 C CA . PRO A 1 187 ? 29.694 3.452 -14.163 1.00 55.25 187 PRO A CA 1
ATOM 1463 C C . PRO A 1 187 ? 30.753 4.561 -14.102 1.00 55.25 187 PRO A C 1
ATOM 1465 O O . PRO A 1 187 ? 30.901 5.326 -15.061 1.00 55.25 187 PRO A O 1
ATOM 1468 N N . PRO A 1 188 ? 31.515 4.671 -13.002 1.00 55.22 188 PRO A N 1
ATOM 1469 C CA . PRO A 1 188 ? 32.536 5.698 -12.886 1.00 55.22 188 PRO A CA 1
ATOM 1470 C C . PRO A 1 188 ? 33.561 5.604 -14.040 1.00 55.22 188 PRO A C 1
ATOM 1472 O O . PRO A 1 188 ? 33.849 4.503 -14.524 1.00 55.22 188 PRO A O 1
ATOM 1475 N N . PRO A 1 189 ? 34.187 6.727 -14.458 1.00 55.53 189 PRO A N 1
ATOM 1476 C CA . PRO A 1 189 ? 35.079 6.794 -15.629 1.00 55.53 189 PRO A CA 1
ATOM 1477 C C . PRO A 1 189 ? 36.262 5.811 -15.606 1.00 55.53 189 PRO A C 1
ATOM 1479 O O . PRO A 1 189 ? 36.869 5.514 -16.636 1.00 55.53 189 PRO A O 1
ATOM 1482 N N . THR A 1 190 ? 36.612 5.306 -14.423 1.00 54.19 190 THR A N 1
ATOM 1483 C CA . THR A 1 190 ? 37.684 4.336 -14.186 1.00 54.19 190 THR A CA 1
ATOM 1484 C C . THR A 1 190 ? 37.339 2.910 -14.627 1.00 54.19 190 THR A C 1
ATOM 1486 O O . THR A 1 190 ? 38.245 2.085 -14.710 1.00 54.19 190 THR A O 1
ATOM 1489 N N . MET A 1 191 ? 36.081 2.612 -14.967 1.00 49.78 191 MET A N 1
ATOM 1490 C CA . MET A 1 191 ? 35.591 1.291 -15.382 1.00 49.78 191 MET A CA 1
ATOM 1491 C C . MET A 1 191 ? 35.383 1.174 -16.897 1.00 49.78 191 MET A C 1
ATOM 1493 O O . MET A 1 191 ? 34.360 0.699 -17.384 1.00 49.78 191 MET A O 1
ATOM 1497 N N . ASN A 1 192 ? 36.374 1.566 -17.694 1.00 50.44 192 ASN A N 1
ATOM 1498 C CA . ASN A 1 192 ? 36.353 1.184 -19.101 1.00 50.44 192 ASN A CA 1
ATOM 1499 C C . ASN A 1 192 ? 36.802 -0.284 -19.215 1.00 50.44 192 ASN A C 1
ATOM 1501 O O . ASN A 1 192 ? 37.997 -0.574 -19.172 1.00 50.44 192 ASN A O 1
ATOM 1505 N N . VAL A 1 193 ? 35.843 -1.212 -19.317 1.00 50.25 193 VAL A N 1
ATOM 1506 C CA . VAL A 1 193 ? 36.062 -2.677 -19.371 1.00 50.25 193 VAL A CA 1
ATOM 1507 C C . VAL A 1 193 ? 37.079 -3.064 -20.456 1.00 50.25 193 VAL A C 1
ATOM 1509 O O . VAL A 1 193 ? 37.885 -3.972 -20.262 1.00 50.25 193 VAL A O 1
ATOM 1512 N N . SER A 1 194 ? 37.129 -2.294 -21.550 1.00 55.09 194 SER A N 1
ATOM 1513 C CA . SER A 1 194 ? 38.109 -2.451 -22.635 1.00 55.09 194 SER A CA 1
ATOM 1514 C C . SER A 1 194 ? 39.572 -2.237 -22.210 1.00 55.09 194 SER A C 1
ATOM 1516 O O . SER A 1 194 ? 40.474 -2.771 -22.848 1.00 55.09 194 SER A O 1
ATOM 1518 N N . LYS A 1 195 ? 39.825 -1.494 -21.124 1.00 51.38 195 LYS A N 1
ATOM 1519 C CA . LYS A 1 195 ? 41.170 -1.168 -20.620 1.00 51.38 195 LYS A CA 1
ATOM 1520 C C . LYS A 1 195 ? 41.650 -2.072 -19.482 1.00 51.38 195 LYS A C 1
ATOM 1522 O O . LYS A 1 195 ? 42.822 -2.006 -19.130 1.00 51.38 195 LYS A O 1
ATOM 1527 N N . ILE A 1 196 ? 40.770 -2.872 -18.874 1.00 47.38 196 ILE A N 1
ATOM 1528 C CA . ILE A 1 196 ? 41.072 -3.564 -17.606 1.00 47.38 196 ILE A CA 1
ATOM 1529 C C . ILE A 1 196 ? 41.456 -5.039 -17.811 1.00 47.38 196 ILE A C 1
ATOM 1531 O O . ILE A 1 196 ? 42.100 -5.620 -16.944 1.00 47.38 196 ILE A O 1
ATOM 1535 N N . GLY A 1 197 ? 41.174 -5.636 -18.972 1.00 48.53 197 GLY A N 1
ATOM 1536 C CA . GLY A 1 197 ? 41.427 -7.061 -19.198 1.00 48.53 197 GLY A CA 1
ATOM 1537 C C . GLY A 1 197 ? 40.452 -7.939 -18.402 1.00 48.53 197 GLY A C 1
ATOM 1538 O O . GLY A 1 197 ? 40.071 -7.634 -17.272 1.00 48.53 197 GLY A O 1
ATOM 1539 N N . VAL A 1 198 ? 40.007 -9.035 -19.014 1.00 51.38 198 VAL A N 1
ATOM 1540 C CA . VAL A 1 198 ? 38.825 -9.808 -18.584 1.00 51.38 198 VAL A CA 1
ATOM 1541 C C . VAL A 1 198 ? 38.885 -10.245 -17.106 1.00 51.38 198 VAL A C 1
ATOM 1543 O O . VAL A 1 198 ? 37.877 -10.155 -16.409 1.00 51.38 198 VAL A O 1
ATOM 1546 N N . ASN A 1 199 ? 40.068 -10.591 -16.586 1.00 51.72 199 ASN A N 1
ATOM 1547 C CA . ASN A 1 199 ? 40.232 -11.122 -15.224 1.00 51.72 199 ASN A CA 1
ATOM 1548 C C . ASN A 1 199 ? 40.274 -10.051 -14.118 1.00 51.72 199 ASN A C 1
ATOM 1550 O O . ASN A 1 199 ? 39.664 -10.248 -13.073 1.00 51.72 199 ASN A O 1
ATOM 1554 N N . ALA A 1 200 ? 40.899 -8.888 -14.345 1.00 49.50 200 ALA A N 1
ATOM 1555 C CA . ALA A 1 200 ? 40.851 -7.780 -13.379 1.00 49.50 200 ALA A CA 1
ATOM 1556 C C . ALA A 1 200 ? 39.492 -7.052 -13.396 1.00 49.50 200 ALA A C 1
ATOM 1558 O O . ALA A 1 200 ? 39.185 -6.281 -12.486 1.00 49.50 200 ALA A O 1
ATOM 1559 N N . SER A 1 201 ? 38.673 -7.289 -14.431 1.00 59.50 201 SER A N 1
ATOM 1560 C CA . SER A 1 201 ? 37.337 -6.705 -14.553 1.00 59.50 201 SER A CA 1
ATOM 1561 C C . SER A 1 201 ? 36.322 -7.354 -13.614 1.00 59.50 201 SER A C 1
ATOM 1563 O O . SER A 1 201 ? 35.465 -6.638 -13.116 1.00 59.50 201 SER A O 1
ATOM 1565 N N . ILE A 1 202 ? 36.446 -8.654 -13.307 1.00 54.12 202 ILE A N 1
ATOM 1566 C CA . ILE A 1 202 ? 35.505 -9.351 -12.417 1.00 54.12 202 ILE A CA 1
ATOM 1567 C C . ILE A 1 202 ? 35.755 -8.956 -10.965 1.00 54.12 202 ILE A C 1
ATOM 1569 O O . ILE A 1 202 ? 34.812 -8.553 -10.307 1.00 54.12 202 ILE A O 1
ATOM 1573 N N . GLU A 1 203 ? 36.996 -8.977 -10.469 1.00 53.59 203 GLU A N 1
ATOM 1574 C CA . GLU A 1 203 ? 37.293 -8.524 -9.098 1.00 53.59 203 GLU A CA 1
ATOM 1575 C C . GLU A 1 203 ? 36.923 -7.057 -8.883 1.00 53.59 203 GLU A C 1
ATOM 1577 O O . GLU A 1 203 ? 36.334 -6.723 -7.863 1.00 53.59 203 GLU A O 1
ATOM 1582 N N . LYS A 1 204 ? 37.193 -6.175 -9.856 1.00 53.84 204 LYS A N 1
ATOM 1583 C CA . LYS A 1 204 ? 36.778 -4.768 -9.763 1.00 53.84 204 LYS A CA 1
ATOM 1584 C C . LYS A 1 204 ? 35.273 -4.585 -9.924 1.00 53.84 204 LYS A C 1
ATOM 1586 O O . LYS A 1 204 ? 34.720 -3.709 -9.275 1.00 53.84 204 LYS A O 1
ATOM 1591 N N . ALA A 1 205 ? 34.606 -5.383 -10.758 1.00 55.94 205 ALA A N 1
ATOM 1592 C CA . ALA A 1 205 ? 33.148 -5.390 -10.865 1.00 55.94 205 ALA A CA 1
ATOM 1593 C C . ALA A 1 205 ? 32.500 -5.896 -9.578 1.00 55.94 205 ALA A C 1
ATOM 1595 O O . ALA A 1 205 ? 31.561 -5.274 -9.105 1.00 55.94 205 ALA A O 1
ATOM 1596 N N . VAL A 1 206 ? 33.038 -6.955 -8.975 1.00 57.66 206 VAL A N 1
ATOM 1597 C CA . VAL A 1 206 ? 32.615 -7.478 -7.675 1.00 57.66 206 VAL A CA 1
ATOM 1598 C C . VAL A 1 206 ? 32.875 -6.442 -6.593 1.00 57.66 206 VAL A C 1
ATOM 1600 O O . VAL A 1 206 ? 31.950 -6.144 -5.858 1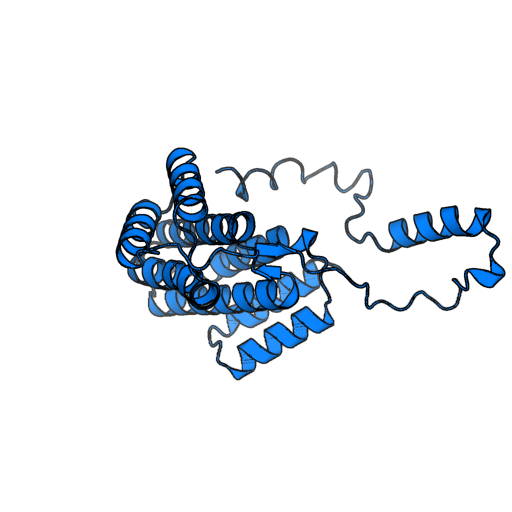.00 57.66 206 VAL A O 1
ATOM 1603 N N . GLN A 1 207 ? 34.058 -5.825 -6.539 1.00 55.78 207 GLN A N 1
ATOM 1604 C CA . GLN A 1 207 ? 34.363 -4.752 -5.590 1.00 55.78 207 GLN A CA 1
ATOM 1605 C C . GLN A 1 207 ? 33.452 -3.540 -5.797 1.00 55.78 207 GLN A C 1
ATOM 1607 O O . GLN A 1 207 ? 33.022 -2.937 -4.832 1.00 55.78 207 GLN A O 1
ATOM 1612 N N . HIS A 1 208 ? 33.086 -3.200 -7.031 1.00 56.41 208 HIS A N 1
ATOM 1613 C CA . HIS A 1 208 ? 32.172 -2.092 -7.281 1.00 56.41 208 HIS A CA 1
ATOM 1614 C C . HIS A 1 208 ? 30.722 -2.439 -6.933 1.00 56.41 208 HIS A C 1
ATOM 1616 O O . HIS A 1 208 ? 30.033 -1.618 -6.346 1.00 56.41 208 HIS A O 1
ATOM 1622 N N . ILE A 1 209 ? 30.261 -3.658 -7.228 1.00 56.50 209 ILE A N 1
ATOM 1623 C CA . ILE A 1 209 ? 28.980 -4.181 -6.730 1.00 56.50 209 ILE A CA 1
ATOM 1624 C C . ILE A 1 209 ? 28.984 -4.170 -5.193 1.00 56.50 209 ILE A C 1
ATOM 1626 O O . ILE A 1 209 ? 27.995 -3.781 -4.581 1.00 56.50 209 ILE A O 1
ATOM 1630 N N . TRP A 1 210 ? 30.118 -4.520 -4.584 1.00 56.81 210 TRP A N 1
ATOM 1631 C CA . TRP A 1 210 ? 30.361 -4.500 -3.142 1.00 56.81 210 TRP A CA 1
ATOM 1632 C C . TRP A 1 210 ? 30.383 -3.078 -2.562 1.00 56.81 210 TRP A C 1
ATOM 1634 O O . TRP A 1 210 ? 29.894 -2.859 -1.459 1.00 56.81 210 TRP A O 1
ATOM 1644 N N . ASP A 1 211 ? 30.906 -2.100 -3.301 1.00 54.97 211 ASP A N 1
ATOM 1645 C CA . ASP A 1 211 ? 30.941 -0.684 -2.917 1.00 54.97 211 ASP A CA 1
ATOM 1646 C C . ASP A 1 211 ? 29.581 0.011 -3.149 1.00 54.97 211 ASP A C 1
ATOM 1648 O O . ASP A 1 211 ? 29.261 0.997 -2.485 1.00 54.97 211 ASP A O 1
ATOM 1652 N N . LEU A 1 212 ? 28.769 -0.495 -4.087 1.00 50.94 212 LEU A N 1
ATOM 1653 C CA . LEU A 1 212 ? 27.403 -0.038 -4.366 1.00 50.94 212 LEU A CA 1
ATOM 1654 C C . LEU A 1 212 ? 26.370 -0.610 -3.383 1.00 50.94 212 LEU A C 1
ATOM 1656 O O . LEU A 1 212 ? 25.263 -0.065 -3.286 1.00 50.94 212 LEU A O 1
ATOM 1660 N N . ASP A 1 213 ? 26.702 -1.678 -2.653 1.00 50.84 213 ASP A N 1
ATOM 1661 C CA . ASP A 1 213 ? 25.838 -2.229 -1.613 1.00 50.84 213 ASP A CA 1
ATOM 1662 C C . ASP A 1 213 ? 25.866 -1.349 -0.355 1.00 50.84 213 ASP A C 1
ATOM 1664 O O . ASP A 1 213 ? 26.670 -1.496 0.565 1.00 50.84 213 ASP A O 1
ATOM 1668 N N . VAL A 1 214 ? 24.930 -0.402 -0.320 1.00 49.81 214 VAL A N 1
ATOM 1669 C CA . VAL A 1 214 ? 24.731 0.538 0.794 1.00 49.81 214 VAL A CA 1
ATOM 1670 C C . VAL A 1 214 ? 24.140 -0.151 2.039 1.00 49.81 214 VAL A C 1
ATOM 1672 O O . VAL A 1 214 ? 23.999 0.497 3.069 1.00 49.81 214 VAL A O 1
ATOM 1675 N N . ASN A 1 215 ? 23.814 -1.453 1.978 1.00 47.84 215 ASN A N 1
ATOM 1676 C CA . ASN A 1 215 ? 23.343 -2.247 3.125 1.00 47.84 215 ASN A CA 1
ATOM 1677 C C . ASN A 1 215 ? 24.471 -3.040 3.791 1.00 47.84 215 ASN A C 1
ATOM 1679 O O . ASN A 1 215 ? 24.207 -4.047 4.452 1.00 47.84 215 ASN A O 1
ATOM 1683 N N . ARG A 1 216 ? 25.731 -2.638 3.591 1.00 56.81 216 ARG A N 1
ATOM 1684 C CA . ARG A 1 216 ? 26.858 -3.332 4.200 1.00 56.81 216 ARG A CA 1
ATOM 1685 C C . ARG A 1 216 ? 26.680 -3.365 5.716 1.00 56.81 216 ARG A C 1
ATOM 1687 O O . ARG A 1 216 ? 26.809 -2.341 6.380 1.00 56.81 216 ARG A O 1
ATOM 1694 N N . LEU A 1 217 ? 26.462 -4.567 6.243 1.00 44.62 217 LEU A N 1
ATOM 1695 C CA . LEU A 1 217 ? 26.654 -4.837 7.658 1.00 44.62 217 LEU A CA 1
ATOM 1696 C C . LEU A 1 217 ? 28.138 -4.595 7.957 1.00 44.62 217 LEU A C 1
ATOM 1698 O O . LEU A 1 217 ? 29.015 -5.278 7.422 1.00 44.62 217 LEU A O 1
ATOM 1702 N N . THR A 1 218 ? 28.426 -3.597 8.776 1.00 46.03 218 THR A N 1
ATOM 1703 C CA . THR A 1 218 ? 29.726 -3.321 9.368 1.00 46.03 218 THR A CA 1
ATOM 1704 C C . THR A 1 218 ? 29.950 -4.360 10.468 1.00 46.03 218 THR A C 1
ATOM 1706 O O . THR A 1 218 ? 29.279 -4.314 11.508 1.00 46.03 218 THR A O 1
ATOM 1709 N N . PRO A 1 219 ? 30.861 -5.334 10.274 1.00 34.22 219 PRO A N 1
ATOM 1710 C CA . PRO A 1 219 ? 31.082 -6.378 11.266 1.00 34.22 219 PRO A CA 1
ATOM 1711 C C . PRO A 1 219 ? 31.519 -5.744 12.593 1.00 34.22 219 PRO A C 1
ATOM 1713 O O . PRO A 1 219 ? 32.502 -5.008 12.633 1.00 34.22 219 PRO A O 1
ATOM 1716 N N . GLY A 1 220 ? 30.762 -6.005 13.661 1.00 47.06 220 GLY A N 1
ATOM 1717 C CA . GLY A 1 220 ? 30.974 -5.441 15.000 1.00 47.06 220 GLY A CA 1
ATOM 1718 C C . GLY A 1 220 ? 30.025 -4.303 15.398 1.00 47.06 220 GLY A C 1
ATOM 1719 O O . GLY A 1 220 ? 29.815 -4.121 16.591 1.00 47.06 220 GLY A O 1
ATOM 1720 N N . VAL A 1 221 ? 29.407 -3.594 14.443 1.00 50.50 221 VAL A N 1
ATOM 1721 C CA . VAL A 1 221 ? 28.388 -2.558 14.727 1.00 50.50 221 VAL A CA 1
ATOM 1722 C C . VAL A 1 221 ? 26.986 -3.139 14.554 1.00 50.50 221 VAL A C 1
ATOM 1724 O O . VAL A 1 221 ? 26.169 -3.079 15.466 1.00 50.50 221 VAL A O 1
ATOM 1727 N N . ASP A 1 222 ? 26.731 -3.813 13.430 1.00 44.19 222 ASP A N 1
ATOM 1728 C CA . ASP A 1 222 ? 25.370 -4.256 13.094 1.00 44.19 222 ASP A CA 1
ATOM 1729 C C . ASP A 1 222 ? 24.949 -5.577 13.760 1.00 44.19 222 ASP A C 1
ATOM 1731 O O . ASP A 1 222 ? 23.764 -5.896 13.836 1.00 44.19 222 ASP A O 1
ATOM 1735 N N . TYR A 1 223 ? 25.901 -6.334 14.313 1.00 43.25 223 TYR A N 1
ATOM 1736 C CA . TYR A 1 223 ? 25.621 -7.560 15.078 1.00 43.25 223 TYR A CA 1
ATOM 1737 C C . TYR A 1 223 ? 25.364 -7.302 16.575 1.00 43.25 223 TYR A C 1
ATOM 1739 O O . TYR A 1 223 ? 25.106 -8.252 17.311 1.00 43.25 223 TYR A O 1
ATOM 1747 N N . GLY A 1 224 ? 25.445 -6.044 17.031 1.00 40.28 224 GLY A N 1
ATOM 1748 C CA . GLY A 1 224 ? 25.279 -5.679 18.441 1.00 40.28 224 GLY A CA 1
ATOM 1749 C C . GLY A 1 224 ? 23.840 -5.379 18.868 1.00 40.28 224 GLY A C 1
ATOM 1750 O O . GLY A 1 224 ? 23.501 -5.637 20.018 1.00 40.28 224 GLY A O 1
ATOM 1751 N N . GLU A 1 225 ? 22.986 -4.865 17.969 1.00 42.66 225 GLU A N 1
ATOM 1752 C CA . GLU A 1 225 ? 21.684 -4.292 18.378 1.00 42.66 225 GLU A CA 1
ATOM 1753 C C . GLU A 1 225 ? 20.475 -4.629 17.473 1.00 42.66 225 GLU A C 1
ATOM 1755 O O . GLU A 1 225 ? 19.341 -4.352 17.856 1.00 42.66 225 GLU A O 1
ATOM 1760 N N . PHE A 1 226 ? 20.650 -5.271 16.307 1.00 38.69 226 PHE A N 1
ATOM 1761 C CA . PHE A 1 226 ? 19.578 -5.368 15.291 1.00 38.69 226 PHE A CA 1
ATOM 1762 C C . PHE A 1 226 ? 18.914 -6.740 15.090 1.00 38.69 226 PHE A C 1
ATOM 1764 O O . PHE A 1 226 ? 18.011 -6.871 14.261 1.00 38.69 226 PHE A O 1
ATOM 1771 N N . THR A 1 227 ? 19.273 -7.771 15.855 1.00 35.59 227 THR A N 1
ATOM 1772 C CA . THR A 1 227 ? 18.749 -9.134 15.633 1.00 35.59 227 THR A CA 1
ATOM 1773 C C . THR A 1 227 ? 17.302 -9.363 16.088 1.00 35.59 227 THR A C 1
ATOM 1775 O O . THR A 1 227 ? 16.749 -10.416 15.786 1.00 35.59 227 THR A O 1
ATOM 1778 N N . HIS A 1 228 ? 16.639 -8.389 16.726 1.00 37.28 228 HIS A N 1
ATOM 1779 C CA . HIS A 1 228 ? 15.263 -8.558 17.222 1.00 37.28 228 HIS A CA 1
ATOM 1780 C C . HIS A 1 228 ? 14.160 -7.807 16.454 1.00 37.28 228 HIS A C 1
ATOM 1782 O O . HIS A 1 228 ? 12.990 -8.129 16.643 1.00 37.28 228 HIS A O 1
ATOM 1788 N N . PHE A 1 229 ? 14.475 -6.845 15.577 1.00 38.78 229 PHE A N 1
ATOM 1789 C CA . PHE A 1 229 ? 13.447 -5.917 15.066 1.00 38.78 229 PHE A CA 1
ATOM 1790 C C . PHE A 1 229 ? 12.821 -6.307 13.715 1.00 38.78 229 PHE A C 1
ATOM 1792 O O . PHE A 1 229 ? 11.662 -5.991 13.459 1.00 38.78 229 PHE A O 1
ATOM 1799 N N . PHE A 1 230 ? 13.551 -7.015 12.847 1.00 33.56 230 PHE A N 1
ATOM 1800 C CA . PHE A 1 230 ? 13.105 -7.261 11.465 1.00 33.56 230 PHE A CA 1
ATOM 1801 C C . PHE A 1 230 ? 12.031 -8.357 11.342 1.00 33.56 230 PHE A C 1
ATOM 1803 O O . PHE A 1 230 ? 11.216 -8.331 10.424 1.00 33.56 230 PHE A O 1
ATOM 1810 N N . TRP A 1 231 ? 11.980 -9.292 12.294 1.00 32.50 231 TRP A N 1
ATOM 1811 C CA . TRP A 1 231 ? 10.976 -10.364 12.314 1.00 32.50 231 TRP A CA 1
ATOM 1812 C C . TRP A 1 231 ? 9.617 -9.919 12.869 1.00 32.50 231 TRP A C 1
ATOM 1814 O O . TRP A 1 231 ? 8.612 -10.570 12.602 1.00 32.50 231 TRP A O 1
ATOM 1824 N N . TYR A 1 232 ? 9.555 -8.793 13.585 1.00 37.41 232 TYR A N 1
ATOM 1825 C CA . TYR A 1 232 ? 8.346 -8.387 14.307 1.00 37.41 232 TYR A CA 1
ATOM 1826 C C . TYR A 1 232 ? 7.267 -7.745 13.419 1.00 37.41 232 TYR A C 1
ATOM 1828 O O . TYR A 1 232 ? 6.131 -7.622 13.848 1.00 37.41 232 TYR A O 1
ATOM 1836 N N . PHE A 1 233 ? 7.600 -7.327 12.192 1.00 37.16 233 PHE A N 1
ATOM 1837 C CA . PHE A 1 233 ? 6.664 -6.628 11.293 1.00 37.16 233 PHE A CA 1
ATOM 1838 C C . PHE A 1 233 ? 6.243 -7.435 10.057 1.00 37.16 233 PHE A C 1
ATOM 1840 O O . PHE A 1 233 ? 5.436 -6.956 9.265 1.00 37.16 233 PHE A O 1
ATOM 1847 N N . ILE A 1 234 ? 6.801 -8.636 9.871 1.00 39.25 234 ILE A N 1
ATOM 1848 C CA . ILE A 1 234 ? 6.422 -9.548 8.779 1.00 39.25 234 ILE A CA 1
ATOM 1849 C C . ILE A 1 234 ? 5.611 -10.745 9.309 1.00 39.25 234 ILE A C 1
ATOM 1851 O O . ILE A 1 234 ? 4.912 -11.379 8.526 1.00 39.25 234 ILE A O 1
ATOM 1855 N N . LEU A 1 235 ? 5.664 -11.057 10.614 1.00 30.50 235 LEU A N 1
ATOM 1856 C CA . LEU A 1 235 ? 5.062 -12.278 11.174 1.00 30.50 235 LEU A CA 1
ATOM 1857 C C . LEU A 1 235 ? 4.332 -12.120 12.527 1.00 30.50 235 LEU A C 1
ATOM 1859 O O . LEU A 1 235 ? 4.107 -13.128 13.192 1.00 30.50 235 LEU A O 1
ATOM 1863 N N . LEU A 1 236 ? 3.931 -10.907 12.922 1.00 34.84 236 LEU A N 1
ATOM 1864 C CA . LEU A 1 236 ? 3.004 -10.630 14.036 1.00 34.84 236 LEU A CA 1
ATOM 1865 C C . LEU A 1 236 ? 2.151 -9.393 13.711 1.00 34.84 236 LEU A C 1
ATOM 1867 O O . LEU A 1 236 ? 1.107 -9.216 14.374 1.00 34.84 236 LEU A O 1
#

Foldseek 3Di:
DDPVVLLVVLCVLLVVLDCDPVNLVVLLVVCLVVQDALVCLLVSLLSSLVSLLVQPDLQLPLVSLLSSLVSSLSNNVSSCVRWKDWDDDDPPAPADPVVLLVLLLVLLVQLAHDPVSLVVLLCNCQRGPDDPVCLSVSLVSSSVSLSVVRGSDSVSNSSSSLSSSSNSVSSCVRTMDTDDRDDPDDDPPVLPVVPQDDVSNVVVVVVVVVVPPPVDDPPPPCVPPPPPDPCPSPHD

Secondary structure (DSSP, 8-state):
--THHHHHHHHHHHHH----HHHHHHHHHHHHHH---GGGHHHHHHHHHHHHHHTS-SS--HHHHHHHHHHHHHHHHHHHHHHEEE----TT----HHHHHHHHHHHHHSS---HHHHHHHHHHHHHSPPPGGGHHHHHHHHHHHHHHT--S-HHHHHHHHHHHHHHHHHHHHHHEEEPPP---SPPPTT--HHHH-HHHHHHHHHHHHHHH-TT---TTTTTTT-TTTTTTTT--

Sequence (236 aa):
MADWVFTKLYKDVFADLTVDATEAKELHDKFEAANPPPDKLVSLRAMAFRIGSEFLSTDGNKDTDVAVLRAINAVVHALEKTCMLPKPIKDDSAFNDEALEDLYRQILTDGSVDQEESKELLTFFQSTPPPVSKLVSTRANAFRIGSEMLTEDKAHNVGILRAINVIVHTLEITLFKPKVYVCKVEPPPTMNVSKIGVNASIEKAVQHIWDLDVNRLTPGVDYGEFTHFFWYFILL

Radius of gyration: 20.28 Å; chains: 1; bounding box: 60×36×42 Å